Protein AF-A0A5C7E2I6-F1 (afdb_monomer_lite)

Foldseek 3Di:
DAADAAPDGDQDPLCPPPDQLLSLQLVLLLQQLVDDPLQRQDNVCSVVDPHRVVSLVVVLVVLVVVDDDQPDPLLVQQVVCVVVVHDRDDDPDQRPHSNSNSSVCCSNVDDDDDQQVSQLSSVVVLVCVLCVPWDWDQDPQWTQTNQAETEHEGADDPPVVVVVVQLVVVVVGLHQEYEYEYAAGPVRPAKDWDDDPSCVVSNHTYIYYHDYRHPDNPRPD

Secondary structure (DSSP, 8-state):
-EEEETTEEE--GGGTTS-HHHHHHHHHHHHHHHS-TTTPPPGGGTTT-SSHHHHHHHHHHHHHHH------HHHHHHHHHHHHTPPP---SS--SSHHHHHHHHHHTSEEEE-HHHHHHHHHHHHHHHH-TTS-EEEETTEEEETTTEEEEE-SS--HHHHHHHHHHHHHHS--SEEEEEEE-BTTB-S-EEE--HHHHHTT-EEEEEEE---S------

Structure (mmCIF, N/CA/C/O backbone):
data_AF-A0A5C7E2I6-F1
#
_entry.id   AF-A0A5C7E2I6-F1
#
loop_
_atom_site.group_PDB
_atom_site.id
_atom_site.type_symbol
_atom_site.label_atom_id
_atom_site.label_alt_id
_atom_site.label_comp_id
_atom_site.label_asym_id
_atom_site.label_entity_id
_atom_site.label_seq_id
_atom_site.pdbx_PDB_ins_code
_atom_site.Cartn_x
_atom_site.Cartn_y
_atom_site.Cartn_z
_atom_site.occupancy
_atom_site.B_iso_or_equiv
_atom_site.auth_seq_id
_atom_site.auth_comp_id
_atom_site.auth_asym_id
_atom_site.auth_atom_id
_atom_site.pdbx_PDB_model_num
ATOM 1 N N . MET A 1 1 ? 10.674 4.269 4.893 1.00 94.50 1 MET A N 1
ATOM 2 C CA . MET A 1 1 ? 10.448 4.098 3.440 1.00 94.50 1 MET A CA 1
ATOM 3 C C . MET A 1 1 ? 10.267 2.621 3.138 1.00 94.50 1 MET A C 1
ATOM 5 O O . MET A 1 1 ? 10.777 1.813 3.904 1.00 94.50 1 MET A O 1
ATOM 9 N N . PHE A 1 2 ? 9.557 2.279 2.064 1.00 97.44 2 PHE A N 1
ATOM 10 C CA . PHE A 1 2 ? 9.473 0.917 1.534 1.00 97.44 2 PHE A CA 1
ATOM 11 C C . PHE A 1 2 ? 9.721 0.937 0.026 1.00 97.44 2 PHE A C 1
ATOM 13 O O . PHE A 1 2 ? 9.046 1.682 -0.682 1.00 97.44 2 PHE A O 1
ATOM 20 N N . GLY A 1 3 ? 10.690 0.170 -0.467 1.00 97.44 3 GLY A N 1
ATOM 21 C CA . GLY A 1 3 ? 11.025 0.148 -1.888 1.00 97.44 3 GLY A CA 1
ATOM 22 C C . GLY A 1 3 ? 12.502 -0.111 -2.142 1.00 97.44 3 GLY A C 1
ATOM 23 O O . GLY A 1 3 ? 13.149 -0.805 -1.361 1.00 97.44 3 GLY A O 1
ATOM 24 N N . PHE A 1 4 ? 13.045 0.448 -3.216 1.00 96.62 4 PHE A N 1
ATOM 25 C CA . PHE A 1 4 ? 14.451 0.293 -3.580 1.00 96.62 4 PHE A CA 1
ATOM 26 C C . PHE A 1 4 ? 15.059 1.604 -4.075 1.00 96.62 4 PHE A C 1
ATOM 28 O O . PHE A 1 4 ? 14.359 2.492 -4.556 1.00 96.62 4 PHE A O 1
ATOM 35 N N . SER A 1 5 ? 16.379 1.705 -3.963 1.00 95.81 5 SER A N 1
ATOM 36 C CA . SER A 1 5 ? 17.183 2.742 -4.600 1.00 95.81 5 SER A CA 1
ATOM 37 C C . SER A 1 5 ? 18.533 2.149 -4.976 1.00 95.81 5 SER A C 1
ATOM 39 O O . SER A 1 5 ? 19.228 1.587 -4.127 1.00 95.81 5 SER A O 1
ATOM 41 N N . GLN A 1 6 ? 18.912 2.286 -6.240 1.00 89.75 6 GLN A N 1
ATOM 42 C CA . GLN A 1 6 ? 20.058 1.627 -6.846 1.00 89.75 6 GLN A CA 1
ATOM 43 C C . GLN A 1 6 ? 19.988 0.108 -6.625 1.00 89.75 6 GLN A C 1
ATOM 45 O O . GLN A 1 6 ? 19.025 -0.552 -7.015 1.00 89.75 6 GLN A O 1
ATOM 50 N N . ASN A 1 7 ? 20.982 -0.439 -5.926 1.00 84.75 7 ASN A N 1
ATOM 51 C CA . ASN A 1 7 ? 21.066 -1.856 -5.581 1.00 84.75 7 ASN A CA 1
ATOM 52 C C . ASN A 1 7 ? 20.604 -2.155 -4.143 1.00 84.75 7 ASN A C 1
ATOM 54 O O . ASN A 1 7 ? 20.796 -3.268 -3.660 1.00 84.75 7 ASN A O 1
ATOM 58 N N . HIS A 1 8 ? 20.007 -1.182 -3.446 1.00 93.31 8 HIS A N 1
ATOM 59 C CA . HIS A 1 8 ? 19.575 -1.322 -2.055 1.00 93.31 8 HIS A CA 1
ATOM 60 C C . HIS A 1 8 ? 18.054 -1.413 -1.942 1.00 93.31 8 HIS A C 1
ATOM 62 O O . HIS A 1 8 ? 17.324 -0.672 -2.603 1.00 93.31 8 HIS A O 1
ATOM 68 N N . GLN A 1 9 ? 17.579 -2.292 -1.057 1.00 95.50 9 GLN A N 1
ATOM 69 C CA . GLN A 1 9 ? 16.169 -2.408 -0.691 1.00 95.50 9 GLN A CA 1
ATOM 70 C C . GLN A 1 9 ? 15.937 -1.805 0.693 1.00 95.50 9 GLN A C 1
ATOM 72 O O . GLN A 1 9 ? 16.722 -2.007 1.616 1.00 95.50 9 GLN A O 1
ATOM 77 N N . PHE A 1 10 ? 14.830 -1.093 0.838 1.00 97.12 10 PHE A N 1
ATOM 78 C CA . PHE A 1 10 ? 14.377 -0.495 2.083 1.00 97.12 10 PHE A CA 1
ATOM 79 C C . PHE A 1 10 ? 13.135 -1.254 2.515 1.00 97.12 10 PHE A C 1
ATOM 81 O O . PHE A 1 10 ? 12.069 -1.033 1.949 1.00 97.12 10 PHE A O 1
ATOM 88 N N . ILE A 1 11 ? 13.271 -2.163 3.476 1.00 96.88 11 ILE A N 1
ATOM 89 C CA . ILE A 1 11 ? 12.159 -2.958 4.003 1.00 96.88 11 ILE A CA 1
ATOM 90 C C . ILE A 1 11 ? 11.796 -2.410 5.386 1.00 96.88 11 ILE A C 1
ATOM 92 O O . ILE A 1 11 ? 12.681 -2.310 6.233 1.00 96.88 11 ILE A O 1
ATOM 96 N N . PRO A 1 12 ? 10.532 -2.028 5.641 1.00 95.75 12 PRO A N 1
ATOM 97 C CA . PRO A 1 12 ? 10.115 -1.600 6.969 1.00 95.75 12 PRO A CA 1
ATOM 98 C C . PRO A 1 12 ? 10.330 -2.679 8.036 1.00 95.75 12 PRO A C 1
ATOM 100 O O . PRO A 1 12 ? 10.039 -3.850 7.794 1.00 95.75 12 PRO A O 1
ATOM 103 N N . ASP A 1 13 ? 10.733 -2.275 9.245 1.00 93.38 13 ASP A N 1
ATOM 104 C CA . ASP A 1 13 ? 11.054 -3.194 10.351 1.00 93.38 13 ASP A CA 1
ATOM 105 C C . ASP A 1 13 ? 9.917 -4.158 10.704 1.00 93.38 13 ASP A C 1
ATOM 107 O O . ASP A 1 13 ? 10.155 -5.299 11.096 1.00 93.38 13 ASP A O 1
ATOM 111 N N . VAL A 1 14 ? 8.667 -3.722 10.528 1.00 92.88 14 VAL A N 1
ATOM 112 C CA . VAL A 1 14 ? 7.469 -4.542 10.763 1.00 92.88 14 VAL A CA 1
ATOM 113 C C . VAL A 1 14 ? 7.409 -5.789 9.863 1.00 92.88 14 VAL A C 1
ATOM 115 O O . VAL A 1 14 ? 6.758 -6.770 10.224 1.00 92.88 14 VAL A O 1
ATOM 118 N N . PHE A 1 15 ? 8.128 -5.780 8.735 1.00 93.44 15 PHE A N 1
ATOM 119 C CA . PHE A 1 15 ? 8.227 -6.882 7.775 1.00 93.44 15 PHE A CA 1
ATOM 120 C C . PHE A 1 15 ? 9.623 -7.517 7.728 1.00 93.44 15 PHE A C 1
ATOM 122 O O . PHE A 1 15 ? 9.886 -8.335 6.854 1.00 93.44 15 PHE A O 1
ATOM 129 N N . LYS A 1 16 ? 10.537 -7.178 8.648 1.00 91.00 16 LYS A N 1
ATOM 130 C CA . LYS A 1 16 ? 11.940 -7.635 8.589 1.00 91.00 16 LYS A CA 1
ATOM 131 C C . LYS A 1 16 ? 12.114 -9.162 8.595 1.00 91.00 16 LYS A C 1
ATOM 133 O O . LYS A 1 16 ? 13.083 -9.665 8.044 1.00 91.00 16 LYS A O 1
ATOM 138 N N . ASN A 1 17 ? 11.174 -9.875 9.220 1.00 92.19 17 ASN A N 1
ATOM 139 C CA . ASN A 1 17 ? 11.186 -11.335 9.359 1.00 92.19 17 ASN A CA 1
ATOM 140 C C . ASN A 1 17 ? 10.322 -12.041 8.298 1.00 92.19 17 ASN A C 1
ATOM 142 O O . ASN A 1 17 ? 10.147 -13.254 8.359 1.00 92.19 17 ASN A O 1
ATOM 146 N N . TYR A 1 18 ? 9.739 -11.295 7.358 1.00 94.12 18 TYR A N 1
ATOM 147 C CA . TYR A 1 18 ? 8.887 -11.861 6.316 1.00 94.12 18 TYR A CA 1
ATOM 148 C C . TYR A 1 18 ? 9.754 -12.497 5.227 1.00 94.12 18 TYR A C 1
ATOM 150 O O . TYR A 1 18 ? 10.864 -12.041 4.946 1.00 94.12 18 TYR A O 1
ATOM 158 N N . SER A 1 19 ? 9.236 -13.537 4.576 1.00 95.81 19 SER A N 1
ATOM 159 C CA . SER A 1 19 ? 9.887 -14.105 3.397 1.00 95.81 19 SER A CA 1
ATOM 160 C C . SER A 1 19 ? 9.916 -13.093 2.247 1.00 95.81 19 SER A C 1
ATOM 162 O O . SER A 1 19 ? 9.080 -12.191 2.157 1.00 95.81 19 SER A O 1
ATOM 164 N N . LEU A 1 20 ? 10.848 -13.272 1.308 1.00 96.81 20 LEU A N 1
ATOM 165 C CA . LEU A 1 20 ? 10.951 -12.413 0.125 1.00 96.81 20 LEU A CA 1
ATOM 166 C C . LEU A 1 20 ? 9.642 -12.361 -0.679 1.00 96.81 20 LEU A C 1
ATOM 168 O O . LEU A 1 20 ? 9.238 -11.292 -1.131 1.00 96.81 20 LEU A O 1
ATOM 172 N N . TYR A 1 21 ? 8.956 -13.500 -0.814 1.00 96.88 21 TYR A N 1
ATOM 173 C CA . TYR A 1 21 ? 7.646 -13.564 -1.461 1.00 96.88 21 TYR A CA 1
ATOM 174 C C . TYR A 1 21 ? 6.632 -12.648 -0.768 1.00 96.88 21 TYR A C 1
ATOM 176 O O . TYR A 1 21 ? 5.963 -11.857 -1.432 1.00 96.88 21 TYR A O 1
ATOM 184 N N . GLU A 1 22 ? 6.527 -12.726 0.560 1.00 96.25 22 GLU A N 1
ATOM 185 C CA . GLU A 1 22 ? 5.583 -11.903 1.316 1.00 96.25 22 GLU A CA 1
ATOM 186 C C . GLU A 1 22 ? 5.955 -10.418 1.241 1.00 96.25 22 GLU A C 1
ATOM 188 O O . GLU A 1 22 ? 5.074 -9.583 1.051 1.00 96.25 22 GLU A O 1
ATOM 193 N N . ILE A 1 23 ? 7.247 -10.083 1.307 1.00 97.38 23 ILE A N 1
ATOM 194 C CA . ILE A 1 23 ? 7.743 -8.713 1.122 1.00 97.38 23 ILE A CA 1
ATOM 195 C C . ILE A 1 23 ? 7.334 -8.174 -0.252 1.00 97.38 23 ILE A C 1
ATOM 197 O O . ILE A 1 23 ? 6.727 -7.104 -0.333 1.00 97.38 23 ILE A O 1
ATOM 201 N N . ASN A 1 24 ? 7.605 -8.923 -1.325 1.00 97.94 24 ASN A N 1
ATOM 202 C CA . ASN A 1 24 ? 7.206 -8.554 -2.681 1.00 97.94 24 ASN A CA 1
ATOM 203 C C . ASN A 1 24 ? 5.687 -8.370 -2.769 1.00 97.94 24 ASN A C 1
ATOM 205 O O . ASN A 1 24 ? 5.202 -7.393 -3.335 1.00 97.94 24 ASN A O 1
ATOM 209 N N . TYR A 1 25 ? 4.920 -9.286 -2.180 1.00 97.50 25 TYR A N 1
ATOM 210 C CA . TYR A 1 25 ? 3.464 -9.245 -2.208 1.00 97.50 25 TYR A CA 1
ATOM 211 C C . TYR A 1 25 ? 2.899 -8.016 -1.487 1.00 97.50 25 TYR A C 1
ATOM 213 O O . TYR A 1 25 ? 2.010 -7.339 -2.006 1.00 97.50 25 TYR A O 1
ATOM 221 N N . ILE A 1 26 ? 3.416 -7.693 -0.301 1.00 97.31 26 ILE A N 1
ATOM 222 C CA . ILE A 1 26 ? 3.015 -6.506 0.466 1.00 97.31 26 ILE A CA 1
ATOM 223 C C . ILE A 1 26 ? 3.404 -5.237 -0.293 1.00 97.31 26 ILE A C 1
ATOM 225 O O . ILE A 1 26 ? 2.577 -4.332 -0.414 1.00 97.31 26 ILE A O 1
ATOM 229 N N . PHE A 1 27 ? 4.613 -5.186 -0.860 1.00 97.88 27 PHE A N 1
ATOM 230 C CA . PHE A 1 27 ? 5.040 -4.063 -1.692 1.00 97.88 27 PHE A CA 1
ATOM 231 C C . PHE A 1 27 ? 4.086 -3.849 -2.867 1.00 97.88 27 PHE A C 1
ATOM 233 O O . PHE A 1 27 ? 3.639 -2.727 -3.084 1.00 97.88 27 PHE A O 1
ATOM 240 N N . LEU A 1 28 ? 3.707 -4.917 -3.576 1.00 97.88 28 LEU A N 1
ATOM 241 C CA . LEU A 1 28 ? 2.743 -4.839 -4.673 1.00 97.88 28 LEU A CA 1
ATOM 242 C C . LEU A 1 28 ? 1.370 -4.351 -4.215 1.00 97.88 28 LEU A C 1
ATOM 244 O O . LEU A 1 28 ? 0.740 -3.591 -4.939 1.00 97.88 28 LEU A O 1
ATOM 248 N N . ASN A 1 29 ? 0.895 -4.740 -3.028 1.00 96.94 29 ASN A N 1
ATOM 249 C CA . ASN A 1 29 ? -0.359 -4.200 -2.494 1.00 96.94 29 ASN A CA 1
ATOM 250 C C . ASN A 1 29 ? -0.271 -2.685 -2.302 1.00 96.94 29 ASN A C 1
ATOM 252 O O . ASN A 1 29 ? -1.148 -1.965 -2.763 1.00 96.94 29 ASN A O 1
ATOM 256 N N . PHE A 1 30 ? 0.804 -2.197 -1.688 1.00 97.19 30 PHE A N 1
ATOM 257 C CA . PHE A 1 30 ? 1.006 -0.763 -1.486 1.00 97.19 30 PHE A CA 1
ATOM 258 C C . PHE A 1 30 ? 1.190 -0.010 -2.801 1.00 97.19 30 PHE A C 1
ATOM 260 O O . PHE A 1 30 ? 0.518 0.990 -3.037 1.00 97.19 30 PHE A O 1
ATOM 267 N N . TYR A 1 31 ? 2.060 -0.506 -3.676 1.00 96.81 31 TYR A N 1
ATOM 268 C CA . TYR A 1 31 ? 2.323 0.101 -4.970 1.00 96.81 31 TYR A CA 1
ATOM 269 C C . TYR A 1 31 ? 1.057 0.144 -5.834 1.00 96.81 31 TYR A C 1
ATOM 271 O O . TYR A 1 31 ? 0.691 1.210 -6.319 1.00 96.81 31 TYR A O 1
ATOM 279 N N . ASN A 1 32 ? 0.333 -0.970 -5.969 1.00 96.06 32 ASN A N 1
ATOM 280 C CA . ASN A 1 32 ? -0.871 -1.027 -6.800 1.00 96.06 32 ASN A CA 1
ATOM 281 C C . ASN A 1 32 ? -2.029 -0.204 -6.230 1.00 96.06 32 ASN A C 1
ATOM 283 O O . ASN A 1 32 ? -2.848 0.278 -7.002 1.00 96.06 32 ASN A O 1
ATOM 287 N N . THR A 1 33 ? -2.131 -0.038 -4.909 1.00 93.62 33 THR A N 1
ATOM 288 C CA . THR A 1 33 ? -3.128 0.866 -4.317 1.00 93.62 33 THR A CA 1
ATOM 289 C C . THR A 1 33 ? -2.856 2.326 -4.675 1.00 93.62 33 THR A C 1
ATOM 291 O O . THR A 1 33 ? -3.798 3.083 -4.877 1.00 93.62 33 THR A O 1
ATOM 294 N N . LEU A 1 34 ? -1.585 2.724 -4.759 1.00 95.06 34 LEU A N 1
ATOM 295 C CA . LEU A 1 34 ? -1.189 4.109 -5.029 1.00 95.06 34 LEU A CA 1
ATOM 296 C C . LEU A 1 34 ? -1.144 4.467 -6.521 1.00 95.06 34 LEU A C 1
ATOM 298 O O . LEU A 1 34 ? -0.925 5.629 -6.852 1.00 95.06 34 LEU A O 1
ATOM 302 N N . ASN A 1 35 ? -1.303 3.491 -7.414 1.00 94.06 35 ASN A N 1
ATOM 303 C CA . ASN A 1 35 ? -1.133 3.678 -8.851 1.00 94.06 35 ASN A CA 1
ATOM 304 C C . ASN A 1 35 ? -2.404 3.332 -9.633 1.00 94.06 35 ASN A C 1
ATOM 306 O O . ASN A 1 35 ? -3.192 2.461 -9.253 1.00 94.06 35 ASN A O 1
ATOM 310 N N . GLU A 1 36 ? -2.570 4.009 -10.767 1.00 92.25 36 GLU A N 1
ATOM 311 C CA . GLU A 1 36 ? -3.627 3.734 -11.740 1.00 92.25 36 GLU A CA 1
ATOM 312 C C . GLU A 1 36 ? -3.456 2.351 -12.386 1.00 92.25 36 GLU A C 1
ATOM 314 O O . GLU A 1 36 ? -2.379 1.752 -12.353 1.00 92.25 36 GLU A O 1
ATOM 319 N N . ASP A 1 37 ? -4.535 1.838 -12.984 1.00 90.56 37 ASP A N 1
ATOM 320 C CA . ASP A 1 37 ? -4.598 0.472 -13.517 1.00 90.56 37 ASP A CA 1
ATOM 321 C C . ASP A 1 37 ? -3.502 0.151 -14.539 1.00 90.56 37 ASP A C 1
ATOM 323 O O . ASP A 1 37 ? -3.013 -0.977 -14.578 1.00 90.56 37 ASP A O 1
ATOM 327 N N . ASP A 1 38 ? -3.073 1.133 -15.331 1.00 90.50 38 ASP A N 1
ATOM 328 C CA . ASP A 1 38 ? -2.042 0.948 -16.351 1.00 90.50 38 ASP A CA 1
ATOM 329 C C . ASP A 1 38 ? -0.621 0.816 -15.778 1.00 90.50 38 ASP A C 1
ATOM 331 O O . ASP A 1 38 ? 0.257 0.238 -16.421 1.00 90.50 38 ASP A O 1
ATOM 335 N N . MET A 1 39 ? -0.408 1.291 -14.552 1.00 94.56 39 MET A N 1
ATOM 336 C CA . MET A 1 39 ? 0.848 1.174 -13.819 1.00 94.56 39 MET A CA 1
ATOM 337 C C . MET A 1 39 ? 0.848 0.007 -12.832 1.00 94.56 39 MET A C 1
ATOM 339 O O . MET A 1 39 ? 1.900 -0.312 -12.288 1.00 94.56 39 MET A O 1
ATOM 343 N N . LYS A 1 40 ? -0.281 -0.675 -12.606 1.00 96.19 40 LYS A N 1
ATOM 344 C CA . LYS A 1 40 ? -0.329 -1.818 -11.685 1.00 96.19 40 LYS A CA 1
ATOM 345 C C . LYS A 1 40 ? 0.556 -2.968 -12.159 1.00 96.19 40 LYS A C 1
ATOM 347 O O . LYS A 1 40 ? 0.603 -3.331 -13.337 1.00 96.19 40 LYS A O 1
ATOM 352 N N . ILE A 1 41 ? 1.226 -3.588 -11.195 1.00 97.38 41 ILE A N 1
ATOM 353 C CA . ILE A 1 41 ? 2.087 -4.745 -11.409 1.00 97.38 41 ILE A CA 1
ATOM 354 C C . ILE A 1 41 ? 1.347 -6.015 -10.952 1.00 97.38 41 ILE A C 1
ATOM 356 O O . ILE A 1 41 ? 0.885 -6.079 -9.806 1.00 97.38 41 ILE A O 1
ATOM 360 N N . PRO A 1 42 ? 1.229 -7.044 -11.812 1.00 96.38 42 PRO A N 1
ATOM 361 C CA . PRO A 1 42 ? 0.609 -8.317 -11.461 1.00 96.38 42 PRO A CA 1
ATOM 362 C C . PRO A 1 42 ? 1.211 -8.981 -10.216 1.00 96.38 42 PRO A C 1
ATOM 364 O O . PRO A 1 42 ? 2.426 -9.128 -10.080 1.00 96.38 42 PRO A O 1
ATOM 367 N N . TYR A 1 43 ? 0.343 -9.495 -9.339 1.00 96.62 43 TYR A N 1
ATOM 368 C CA . TYR A 1 43 ? 0.754 -10.238 -8.138 1.00 96.62 43 TYR A CA 1
ATOM 369 C C . TYR A 1 43 ? 1.528 -11.526 -8.452 1.00 96.62 43 TYR A C 1
ATOM 371 O O . TYR A 1 43 ? 2.317 -11.984 -7.630 1.00 96.62 43 TYR A O 1
ATOM 379 N N . SER A 1 44 ? 1.360 -12.080 -9.656 1.00 96.12 44 SER A N 1
ATOM 380 C CA . SER A 1 44 ? 2.091 -13.251 -10.157 1.00 96.12 44 SER A CA 1
ATOM 381 C C . SER A 1 44 ? 3.594 -13.031 -10.343 1.00 96.12 44 SER A C 1
ATOM 383 O O . SER A 1 44 ? 4.288 -13.952 -10.764 1.00 96.12 44 SER A O 1
ATOM 385 N N . TYR A 1 45 ? 4.110 -11.822 -10.113 1.00 97.75 45 TYR A N 1
ATOM 386 C CA . TYR A 1 45 ? 5.552 -11.583 -10.073 1.00 97.75 45 TYR A CA 1
ATOM 387 C C . TYR A 1 45 ? 6.133 -11.680 -8.665 1.00 97.75 45 TYR A C 1
ATOM 389 O O . TYR A 1 45 ? 7.345 -11.836 -8.541 1.00 97.75 45 TYR A O 1
ATOM 397 N N . ALA A 1 46 ? 5.310 -11.659 -7.610 1.00 97.38 46 ALA A N 1
ATOM 398 C CA . ALA A 1 46 ? 5.802 -11.720 -6.234 1.00 97.38 46 ALA A CA 1
ATOM 399 C C . ALA A 1 46 ? 6.609 -12.997 -5.946 1.00 97.38 46 ALA A C 1
ATOM 401 O O . ALA A 1 46 ? 7.566 -12.956 -5.179 1.00 97.38 46 ALA A O 1
ATOM 402 N N . ASN A 1 47 ? 6.249 -14.114 -6.586 1.00 96.00 47 ASN A N 1
ATOM 403 C CA . ASN A 1 47 ? 6.939 -15.404 -6.485 1.00 96.00 47 ASN A CA 1
ATOM 404 C C . ASN A 1 47 ? 8.083 -15.588 -7.497 1.00 96.00 47 ASN A C 1
ATOM 406 O O . ASN A 1 47 ? 8.797 -16.582 -7.412 1.00 96.00 47 ASN A O 1
ATOM 410 N N . LYS A 1 48 ? 8.235 -14.683 -8.471 1.00 96.81 48 LYS A N 1
ATOM 411 C CA . LYS A 1 48 ? 9.277 -14.757 -9.510 1.00 96.81 48 LYS A CA 1
ATOM 412 C C . LYS A 1 48 ? 10.451 -13.828 -9.205 1.00 96.81 48 LYS A C 1
ATOM 414 O O . LYS A 1 48 ? 11.599 -14.202 -9.425 1.00 96.81 48 LYS A O 1
ATOM 419 N N . ALA A 1 49 ? 10.151 -12.627 -8.716 1.00 97.62 49 ALA A N 1
ATOM 420 C CA . ALA A 1 49 ? 11.133 -11.584 -8.470 1.00 97.62 49 ALA A CA 1
ATOM 421 C C . ALA A 1 49 ? 12.044 -11.914 -7.278 1.00 97.62 49 ALA A C 1
ATOM 423 O O . ALA A 1 49 ? 11.570 -12.262 -6.196 1.00 97.62 49 ALA A O 1
ATOM 424 N N . GLN A 1 50 ? 13.350 -11.729 -7.460 1.00 96.62 50 GLN A N 1
ATOM 425 C CA . GLN A 1 50 ? 14.376 -11.895 -6.428 1.00 96.62 50 GLN A CA 1
ATOM 426 C C . GLN A 1 50 ? 14.574 -10.626 -5.583 1.00 96.62 50 GLN A C 1
ATOM 428 O O . GLN A 1 50 ? 15.281 -10.642 -4.578 1.00 96.62 50 GLN A O 1
ATOM 433 N N . ASN A 1 51 ? 13.975 -9.505 -5.988 1.00 96.06 51 ASN A N 1
ATOM 434 C CA . ASN A 1 51 ? 13.975 -8.236 -5.262 1.00 96.06 51 ASN A CA 1
ATOM 435 C C . ASN A 1 51 ? 12.855 -7.315 -5.780 1.00 96.06 51 ASN A C 1
ATOM 437 O O . ASN A 1 51 ? 12.252 -7.567 -6.824 1.00 96.06 51 ASN A O 1
ATOM 441 N N . LEU A 1 52 ? 12.613 -6.208 -5.075 1.00 97.06 52 LEU A N 1
ATOM 442 C CA . LEU A 1 52 ? 11.564 -5.246 -5.417 1.00 97.06 52 LEU A CA 1
ATOM 443 C C . LEU A 1 52 ? 11.752 -4.596 -6.796 1.00 97.06 52 LEU A C 1
ATOM 445 O O . LEU A 1 52 ? 10.766 -4.370 -7.492 1.00 97.06 52 LEU A O 1
ATOM 449 N N . LYS A 1 53 ? 12.993 -4.323 -7.222 1.00 96.44 53 LYS A N 1
ATOM 450 C CA . LYS A 1 53 ? 13.284 -3.748 -8.550 1.00 96.44 53 LYS A CA 1
ATOM 451 C C . LYS A 1 53 ? 12.912 -4.719 -9.668 1.00 96.44 53 LYS A C 1
ATOM 453 O O . LYS A 1 53 ? 12.380 -4.313 -10.701 1.00 96.44 53 LYS A O 1
ATOM 458 N N . GLU A 1 54 ? 13.138 -6.010 -9.456 1.00 96.69 54 GLU A N 1
ATOM 459 C CA . GLU A 1 54 ? 12.839 -7.045 -10.441 1.00 96.69 54 GLU A CA 1
ATOM 460 C C . GLU A 1 54 ? 11.338 -7.176 -10.741 1.00 96.69 54 GLU A C 1
ATOM 462 O O . GLU A 1 54 ? 10.986 -7.527 -11.865 1.00 96.69 54 GLU A O 1
ATOM 467 N N . LEU A 1 55 ? 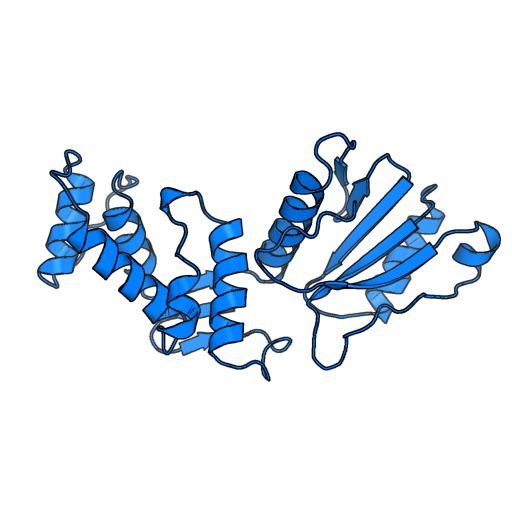10.446 -6.788 -9.821 1.00 97.81 55 LEU A N 1
ATOM 468 C CA . LEU A 1 55 ? 9.001 -6.701 -10.091 1.00 97.81 55 LEU A CA 1
ATOM 469 C C . LEU A 1 55 ? 8.696 -5.800 -11.301 1.00 97.81 55 LEU A C 1
ATOM 471 O O . LEU A 1 55 ? 7.881 -6.150 -12.157 1.00 97.81 55 LEU A O 1
ATOM 475 N N . PHE A 1 56 ? 9.388 -4.664 -11.397 1.00 97.25 56 PHE A N 1
ATOM 476 C CA . PHE A 1 56 ? 9.243 -3.703 -12.490 1.00 97.25 56 PHE A CA 1
ATOM 477 C C . PHE A 1 56 ? 9.884 -4.224 -13.772 1.00 97.25 56 PHE A C 1
ATOM 479 O O . PHE A 1 56 ? 9.301 -4.109 -14.846 1.00 97.25 56 PHE A O 1
ATOM 486 N N . ILE A 1 57 ? 11.063 -4.844 -13.662 1.00 96.00 57 ILE A N 1
ATOM 487 C CA . ILE A 1 57 ? 11.766 -5.434 -14.809 1.00 96.00 57 ILE A CA 1
ATOM 488 C C . ILE A 1 57 ? 10.916 -6.540 -15.446 1.00 96.00 57 ILE A C 1
ATOM 490 O O . ILE A 1 57 ? 10.797 -6.584 -16.669 1.00 96.00 57 ILE A O 1
ATOM 494 N N . LEU A 1 58 ? 10.302 -7.410 -14.640 1.00 97.56 58 LEU A N 1
ATOM 495 C CA . LEU A 1 58 ? 9.384 -8.443 -15.125 1.00 97.56 58 LEU A CA 1
ATOM 496 C C . LEU A 1 58 ? 8.176 -7.821 -15.833 1.00 97.56 58 LEU A C 1
ATOM 498 O O . LEU A 1 58 ? 7.851 -8.238 -16.941 1.00 97.56 58 LEU A O 1
ATOM 502 N N . ARG A 1 59 ? 7.570 -6.769 -15.262 1.00 96.69 59 ARG A N 1
ATOM 503 C CA . ARG A 1 59 ? 6.448 -6.080 -15.917 1.00 96.69 59 ARG A CA 1
ATOM 504 C C . ARG A 1 59 ? 6.845 -5.443 -17.248 1.00 96.69 59 ARG A C 1
ATOM 506 O O . ARG A 1 59 ? 6.089 -5.540 -18.208 1.00 96.69 59 ARG A O 1
ATOM 513 N N . ILE A 1 60 ? 8.013 -4.806 -17.318 1.00 96.12 60 ILE A N 1
ATOM 514 C CA . ILE A 1 60 ? 8.535 -4.200 -18.551 1.00 96.12 60 ILE A CA 1
ATOM 515 C C . ILE A 1 60 ? 8.773 -5.269 -19.621 1.00 96.12 60 ILE A C 1
ATOM 517 O O . ILE A 1 60 ? 8.408 -5.055 -20.774 1.00 96.12 60 ILE A O 1
ATOM 521 N N . LYS A 1 61 ? 9.345 -6.421 -19.247 1.00 95.88 61 LYS A N 1
ATOM 522 C CA . LYS A 1 61 ? 9.564 -7.547 -20.167 1.00 95.88 61 LYS A CA 1
ATOM 523 C C . LYS A 1 61 ? 8.257 -8.062 -20.765 1.00 95.88 61 LYS A C 1
ATOM 525 O O . LYS A 1 61 ? 8.203 -8.249 -21.975 1.00 95.88 61 LYS A O 1
ATOM 530 N N . ASP A 1 62 ? 7.222 -8.242 -19.949 1.00 95.19 62 ASP A N 1
ATOM 531 C CA . ASP A 1 62 ? 5.919 -8.709 -20.437 1.00 95.19 62 ASP A CA 1
ATOM 532 C C . ASP A 1 62 ? 5.256 -7.645 -21.334 1.00 95.19 62 ASP A C 1
ATOM 534 O O . ASP A 1 62 ? 4.818 -7.946 -22.440 1.00 95.19 62 ASP A O 1
ATOM 538 N N . LEU A 1 63 ? 5.297 -6.368 -20.936 1.00 94.44 63 LEU A N 1
ATOM 539 C CA . LEU A 1 63 ? 4.773 -5.257 -21.743 1.00 94.44 63 LEU A CA 1
ATOM 540 C C . LEU A 1 63 ? 5.484 -5.084 -23.097 1.00 94.44 63 LEU A C 1
ATOM 542 O O . LEU A 1 63 ? 4.858 -4.645 -24.058 1.00 94.44 63 LEU A O 1
ATOM 546 N N . LEU A 1 64 ? 6.780 -5.399 -23.184 1.00 93.62 64 LEU A N 1
ATOM 547 C CA . LEU A 1 64 ? 7.531 -5.394 -24.447 1.00 93.62 64 LEU A CA 1
ATOM 548 C C . LEU A 1 64 ? 7.058 -6.486 -25.412 1.00 93.62 64 LEU A C 1
ATOM 550 O O . LEU A 1 64 ? 7.152 -6.302 -26.621 1.00 93.62 64 LEU A O 1
ATOM 554 N N . GLN A 1 65 ? 6.566 -7.614 -24.895 1.00 90.62 65 GLN A N 1
ATOM 555 C CA . GLN A 1 65 ? 6.017 -8.697 -25.717 1.00 90.62 65 GLN A CA 1
ATOM 556 C C . GLN A 1 65 ? 4.588 -8.389 -26.183 1.00 90.62 65 GLN A C 1
ATOM 558 O O . GLN A 1 65 ? 4.187 -8.828 -27.255 1.00 90.62 65 GLN A O 1
ATOM 563 N N . GLU A 1 66 ? 3.840 -7.616 -25.394 1.00 86.50 66 GLU A N 1
ATOM 564 C CA . GLU A 1 66 ? 2.464 -7.189 -25.682 1.00 86.50 66 GLU A CA 1
ATOM 565 C C . GLU A 1 66 ? 2.380 -5.952 -26.602 1.00 86.50 66 GLU A C 1
ATOM 567 O O . GLU A 1 66 ? 1.287 -5.575 -27.025 1.00 86.50 66 GLU A O 1
ATOM 572 N N . SER A 1 67 ? 3.490 -5.252 -26.865 1.00 72.19 67 SER A N 1
ATOM 573 C CA . SER A 1 67 ? 3.426 -3.914 -27.462 1.00 72.19 67 SER A CA 1
ATOM 574 C C . SER A 1 67 ? 3.133 -3.919 -28.969 1.00 72.19 67 SER A C 1
ATOM 576 O O . SER A 1 67 ? 3.992 -4.295 -29.766 1.00 72.19 67 SER A O 1
ATOM 578 N N . ASP A 1 68 ? 1.976 -3.368 -29.342 1.00 68.00 68 ASP A N 1
ATOM 579 C CA . ASP A 1 68 ? 1.614 -2.969 -30.712 1.00 68.00 68 ASP A CA 1
ATOM 580 C C . ASP A 1 68 ? 1.987 -1.500 -31.024 1.00 68.00 68 ASP A C 1
ATOM 582 O O . ASP A 1 68 ? 2.424 -0.751 -30.148 1.00 68.00 68 ASP A O 1
ATOM 586 N N . ASP A 1 69 ? 1.813 -1.066 -32.284 1.00 77.00 69 ASP A N 1
ATOM 587 C CA . ASP A 1 69 ? 2.282 0.222 -32.832 1.00 77.00 69 ASP A CA 1
ATOM 588 C C . ASP A 1 69 ? 1.928 1.457 -31.966 1.00 77.00 69 ASP A C 1
ATOM 590 O O . ASP A 1 69 ? 0.822 2.010 -31.972 1.00 77.00 69 ASP A O 1
ATOM 594 N N . ILE A 1 70 ? 2.923 1.924 -31.207 1.00 83.12 70 ILE A N 1
ATOM 595 C CA . ILE A 1 70 ? 2.782 2.968 -30.186 1.00 83.12 70 ILE A CA 1
ATOM 596 C C . ILE A 1 70 ? 2.681 4.350 -30.834 1.00 83.12 70 ILE A C 1
ATOM 598 O O . ILE A 1 70 ? 3.679 5.031 -30.997 1.00 83.12 70 ILE A O 1
ATOM 602 N N . LYS A 1 71 ? 1.490 4.859 -31.145 1.00 83.94 71 LYS A N 1
ATOM 603 C CA . LYS A 1 71 ? 1.336 6.146 -31.873 1.00 83.94 71 LYS A CA 1
ATOM 604 C C . LYS A 1 71 ? 2.016 7.374 -31.231 1.00 83.94 71 LYS A C 1
ATOM 606 O O . LYS A 1 71 ? 2.295 8.354 -31.917 1.00 83.94 71 LYS A O 1
ATOM 611 N N . CYS A 1 72 ? 2.276 7.364 -29.923 1.00 89.88 72 CYS A N 1
ATOM 612 C CA . CYS A 1 72 ? 2.903 8.489 -29.224 1.00 89.88 72 CYS A CA 1
ATOM 613 C C . CYS A 1 72 ? 4.427 8.523 -29.437 1.00 89.88 72 CYS A C 1
ATOM 615 O O . CYS A 1 72 ? 5.144 7.679 -28.901 1.00 89.88 72 CYS A O 1
ATOM 617 N N . PHE A 1 73 ? 4.924 9.551 -30.136 1.00 90.62 73 PHE A N 1
ATOM 618 C CA . PHE A 1 73 ? 6.356 9.745 -30.409 1.00 90.62 73 PHE A CA 1
ATOM 619 C C . PHE A 1 73 ? 7.221 9.752 -29.141 1.00 90.62 73 PHE A C 1
ATOM 621 O O . PHE A 1 73 ? 8.229 9.056 -29.079 1.00 90.62 73 PHE A O 1
ATOM 628 N N . TYR A 1 74 ? 6.793 10.464 -28.092 1.00 93.31 74 TYR A N 1
ATOM 629 C CA . TYR A 1 74 ? 7.545 10.516 -26.836 1.00 93.31 74 TYR A CA 1
ATOM 630 C C . TYR A 1 74 ? 7.658 9.134 -26.169 1.00 93.31 74 TYR A C 1
ATOM 632 O O . TYR A 1 74 ? 8.737 8.733 -25.740 1.00 93.31 74 TYR A O 1
ATOM 640 N N . SER A 1 75 ? 6.572 8.352 -26.165 1.00 93.62 75 SER A N 1
ATOM 641 C CA . SER A 1 75 ? 6.611 6.965 -25.689 1.00 93.62 75 SER A CA 1
ATOM 642 C C . SER A 1 75 ? 7.519 6.076 -26.543 1.00 93.62 75 SER A C 1
ATOM 644 O O . SER A 1 75 ? 8.279 5.301 -25.967 1.00 93.62 75 SER A O 1
ATOM 646 N N . LYS A 1 76 ? 7.493 6.204 -27.883 1.00 92.62 76 LYS A N 1
ATOM 647 C CA . LYS A 1 76 ? 8.414 5.467 -28.772 1.00 92.62 76 LYS A CA 1
ATOM 648 C C . LYS A 1 76 ? 9.874 5.764 -28.423 1.00 92.62 76 LYS A C 1
ATOM 650 O O . LYS A 1 76 ? 10.653 4.828 -28.285 1.00 92.62 76 LYS A O 1
ATOM 655 N N . ASN A 1 77 ? 10.225 7.035 -28.216 1.00 93.12 77 ASN A N 1
ATOM 656 C CA . ASN A 1 77 ? 11.599 7.439 -27.901 1.00 93.12 77 ASN A CA 1
ATOM 657 C C . ASN A 1 77 ? 12.100 6.838 -26.583 1.00 93.12 77 ASN A C 1
ATOM 659 O O . ASN A 1 77 ? 13.218 6.331 -26.535 1.00 93.12 77 ASN A O 1
ATOM 663 N N . ILE A 1 78 ? 11.276 6.856 -25.528 1.00 94.62 78 ILE A N 1
ATOM 664 C CA . ILE A 1 78 ? 11.622 6.240 -24.2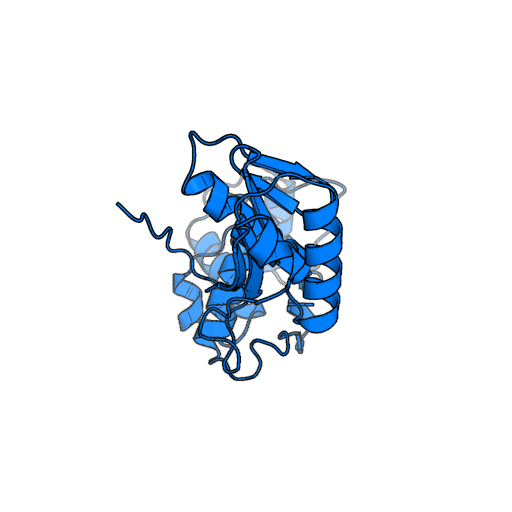34 1.00 94.62 78 ILE A CA 1
ATOM 665 C C . ILE A 1 78 ? 11.895 4.742 -24.406 1.00 94.62 78 ILE A C 1
ATOM 667 O O . ILE A 1 78 ? 12.894 4.228 -23.908 1.00 94.62 78 ILE A O 1
ATOM 671 N N . ILE A 1 79 ? 11.022 4.046 -25.136 1.00 94.25 79 ILE A N 1
ATOM 672 C CA . ILE A 1 79 ? 11.114 2.596 -25.331 1.00 94.25 79 ILE A CA 1
ATOM 673 C C . ILE A 1 79 ? 12.334 2.231 -26.178 1.00 94.25 79 ILE A C 1
ATOM 675 O O . ILE A 1 79 ? 13.083 1.329 -25.815 1.00 94.25 79 ILE A O 1
ATOM 679 N N . GLN A 1 80 ? 12.587 2.959 -27.267 1.00 93.00 80 GLN A N 1
ATOM 680 C CA . GLN A 1 80 ? 13.775 2.756 -28.098 1.00 93.00 80 GLN A CA 1
ATOM 681 C C . GLN A 1 80 ? 15.068 3.016 -27.321 1.00 93.00 80 GLN A C 1
ATOM 683 O O . GLN A 1 80 ? 16.014 2.239 -27.448 1.00 93.00 80 GLN A O 1
ATOM 688 N N . ALA A 1 81 ? 15.111 4.061 -26.488 1.00 93.81 81 ALA A N 1
ATOM 689 C CA . ALA A 1 81 ? 16.271 4.337 -25.645 1.00 93.81 81 ALA A CA 1
ATOM 690 C C . ALA A 1 81 ? 16.520 3.191 -24.654 1.00 93.81 81 ALA A C 1
ATOM 692 O O . ALA A 1 81 ? 17.642 2.705 -24.557 1.00 93.81 81 ALA A O 1
ATOM 693 N N . TYR A 1 82 ? 15.466 2.684 -24.009 1.00 93.81 82 TYR A N 1
ATOM 694 C CA . TYR A 1 82 ? 15.560 1.531 -23.111 1.00 93.81 82 TYR A CA 1
ATOM 695 C C . TYR A 1 82 ? 16.085 0.271 -23.813 1.00 93.81 82 TYR A C 1
ATOM 697 O O . TYR A 1 82 ? 17.008 -0.364 -23.312 1.00 93.81 82 TYR A O 1
ATOM 705 N N . ILE A 1 83 ? 15.545 -0.066 -24.991 1.00 92.69 83 ILE A N 1
ATOM 706 C CA . ILE A 1 83 ? 15.961 -1.251 -25.762 1.00 92.69 83 ILE A CA 1
ATOM 707 C C . ILE A 1 83 ? 17.418 -1.136 -26.228 1.00 92.69 83 ILE A C 1
ATOM 709 O O . ILE A 1 83 ? 18.161 -2.112 -26.183 1.00 92.69 83 ILE A O 1
ATOM 713 N N . SER A 1 84 ? 17.832 0.049 -26.679 1.00 93.00 84 SER A N 1
ATOM 714 C CA . SER A 1 84 ? 19.194 0.292 -27.175 1.00 93.00 84 SER A CA 1
ATOM 715 C C . SER A 1 84 ? 20.225 0.545 -26.070 1.00 93.00 84 SER A C 1
ATOM 717 O O . SER A 1 84 ? 21.407 0.695 -26.372 1.00 93.00 84 SER A O 1
ATOM 719 N N . GLY A 1 85 ? 19.803 0.615 -24.802 1.00 90.12 85 GLY A N 1
ATOM 720 C CA . GLY A 1 85 ? 20.670 0.979 -23.678 1.00 90.12 85 GLY A CA 1
ATOM 721 C C . GLY A 1 85 ? 21.140 2.439 -23.706 1.00 90.12 85 GLY A C 1
ATOM 722 O O . GLY A 1 85 ? 22.109 2.789 -23.034 1.00 90.12 85 GLY A O 1
ATOM 723 N N . ALA A 1 86 ? 20.484 3.291 -24.495 1.00 91.75 86 ALA A N 1
ATOM 724 C CA . ALA A 1 86 ? 20.793 4.709 -24.593 1.00 91.75 86 ALA A CA 1
ATOM 725 C C . ALA A 1 86 ? 20.182 5.505 -23.429 1.00 91.75 86 ALA A C 1
ATOM 727 O O . ALA A 1 86 ? 19.240 5.074 -22.760 1.00 91.75 86 ALA A O 1
ATOM 728 N N . SER A 1 87 ? 20.690 6.719 -23.209 1.00 87.69 87 SER A N 1
ATOM 729 C CA . SER A 1 87 ? 20.114 7.629 -22.222 1.00 87.69 87 SER A CA 1
ATOM 730 C C . SER A 1 87 ? 18.720 8.102 -22.646 1.00 87.69 87 SER A C 1
ATOM 732 O O . SER A 1 87 ? 18.486 8.523 -23.783 1.00 87.69 87 SER A O 1
ATOM 734 N N . ILE A 1 88 ? 17.773 8.050 -21.709 1.00 88.62 88 ILE A N 1
ATOM 735 C CA . ILE A 1 88 ? 16.408 8.527 -21.932 1.00 88.62 88 ILE A CA 1
ATOM 736 C C . ILE A 1 88 ? 16.414 10.056 -21.871 1.00 88.62 88 ILE A C 1
ATOM 738 O O . ILE A 1 88 ? 16.762 10.651 -20.851 1.00 88.62 88 ILE A O 1
ATOM 742 N N . LYS A 1 89 ? 15.998 10.708 -22.960 1.00 83.69 89 LYS A N 1
ATOM 743 C CA . LYS A 1 89 ? 15.788 12.161 -22.982 1.00 83.69 89 LYS A CA 1
ATOM 744 C C . LYS A 1 89 ? 14.471 12.491 -22.284 1.00 83.69 89 LYS A C 1
ATOM 746 O O . LYS A 1 89 ? 13.394 12.163 -22.783 1.00 83.69 89 LYS A O 1
ATOM 751 N N . LEU A 1 90 ? 14.563 13.124 -21.119 1.00 85.88 90 LEU A N 1
ATOM 752 C CA . LEU A 1 90 ? 13.399 13.572 -20.362 1.00 85.88 90 LEU A CA 1
ATOM 753 C C . LEU A 1 90 ? 12.792 14.817 -21.020 1.00 85.88 90 LEU A C 1
ATOM 755 O O . LEU A 1 90 ? 13.500 15.771 -21.335 1.00 85.88 90 LEU A O 1
ATOM 759 N N . GLU A 1 91 ? 11.478 14.800 -21.226 1.00 85.69 91 GLU A N 1
ATOM 760 C CA . GLU A 1 91 ? 10.697 15.957 -21.660 1.00 85.69 91 GLU A CA 1
ATOM 761 C C . GLU A 1 91 ? 9.703 16.311 -20.549 1.00 85.69 91 GLU A C 1
ATOM 763 O O . GLU A 1 91 ? 9.313 15.451 -19.762 1.00 85.69 91 GLU A O 1
ATOM 768 N N . ASN A 1 92 ? 9.221 17.556 -20.520 1.00 85.50 92 ASN A N 1
ATOM 769 C CA . ASN A 1 92 ? 8.141 17.982 -19.620 1.00 85.50 92 ASN A CA 1
ATOM 770 C C . ASN A 1 92 ? 6.773 17.455 -20.102 1.00 85.50 92 ASN A C 1
ATOM 772 O O . ASN A 1 92 ? 5.849 18.225 -20.362 1.00 85.50 92 ASN A O 1
ATOM 776 N N . LYS A 1 93 ? 6.664 16.138 -20.311 1.00 88.56 93 LYS A N 1
ATOM 777 C CA . LYS A 1 93 ? 5.477 15.436 -20.813 1.00 88.56 93 LYS A CA 1
ATOM 778 C C . LYS A 1 93 ? 5.348 14.080 -20.126 1.00 88.56 93 LYS A C 1
ATOM 780 O O . LYS A 1 93 ? 6.342 13.446 -19.795 1.00 88.56 93 LYS A O 1
ATOM 785 N N . ILE A 1 94 ? 4.116 13.602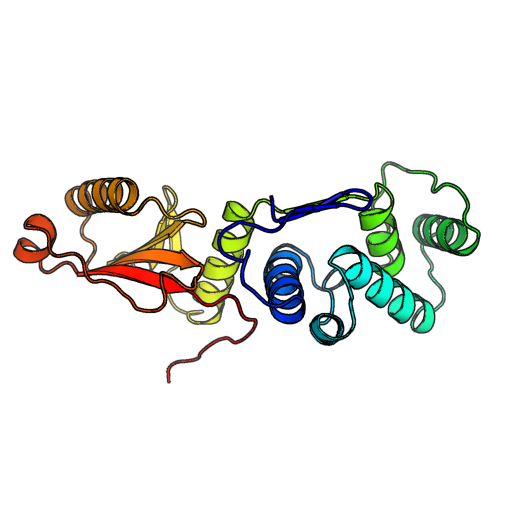 -19.977 1.00 87.12 94 ILE A N 1
ATOM 786 C CA . ILE A 1 94 ? 3.836 12.256 -19.465 1.00 87.12 94 ILE A CA 1
ATOM 787 C C . ILE A 1 94 ? 3.696 11.303 -20.664 1.00 87.12 94 ILE A C 1
ATOM 789 O O . ILE A 1 94 ? 2.921 11.599 -21.583 1.00 87.12 94 ILE A O 1
ATOM 793 N N . PRO A 1 95 ? 4.428 10.172 -20.709 1.00 91.44 95 PRO A N 1
ATOM 794 C CA . PRO A 1 95 ? 4.247 9.194 -21.772 1.00 91.44 95 PRO A CA 1
ATOM 795 C C . PRO A 1 95 ? 2.853 8.558 -21.707 1.00 91.44 95 PRO A C 1
ATOM 797 O O . PRO A 1 95 ? 2.311 8.316 -20.632 1.00 91.44 95 PRO A O 1
ATOM 800 N N . LYS A 1 96 ? 2.273 8.260 -22.875 1.00 90.69 96 LYS A N 1
ATOM 801 C CA . LYS A 1 96 ? 0.936 7.652 -22.973 1.00 90.69 96 LYS A CA 1
ATOM 802 C C . LYS A 1 96 ? 0.955 6.129 -22.855 1.00 90.69 96 LYS A C 1
ATOM 804 O O . LYS A 1 96 ? -0.023 5.554 -22.402 1.00 90.69 96 LYS A O 1
ATOM 809 N N . SER A 1 97 ? 2.036 5.483 -23.295 1.00 92.56 97 SER A N 1
ATOM 810 C CA . SER A 1 97 ? 2.160 4.024 -23.220 1.00 92.56 97 SER A CA 1
ATOM 811 C C . SER A 1 97 ? 2.457 3.569 -21.783 1.00 92.56 97 SER A C 1
ATOM 813 O O . SER A 1 97 ? 3.400 4.107 -21.192 1.00 92.56 97 SER A O 1
ATOM 815 N N . PRO A 1 98 ? 1.749 2.549 -21.259 1.00 93.25 98 PRO A N 1
ATOM 816 C CA . PRO A 1 98 ? 2.057 1.936 -19.965 1.00 93.25 98 PRO A CA 1
ATOM 817 C C . PRO A 1 98 ? 3.513 1.464 -19.873 1.00 93.25 98 PRO A C 1
ATOM 819 O O . PRO A 1 98 ? 4.192 1.705 -18.880 1.00 93.25 98 PRO A O 1
ATOM 822 N N . LEU A 1 99 ? 4.040 0.885 -20.959 1.00 95.06 99 LEU A N 1
ATOM 823 C CA . LEU A 1 99 ? 5.434 0.450 -21.052 1.00 95.06 99 LEU A CA 1
ATOM 824 C C . LEU A 1 99 ? 6.411 1.617 -20.871 1.00 95.06 99 LEU A C 1
ATOM 826 O O . LEU A 1 99 ? 7.347 1.533 -20.080 1.00 95.06 99 LEU A O 1
ATOM 830 N N . ALA A 1 100 ? 6.174 2.729 -21.570 1.00 94.69 100 ALA A N 1
ATOM 831 C CA . ALA A 1 100 ? 7.024 3.909 -21.457 1.00 94.69 100 ALA A CA 1
ATOM 832 C C . ALA A 1 100 ? 6.939 4.549 -20.060 1.00 94.69 100 ALA A C 1
ATOM 834 O O . ALA A 1 100 ? 7.965 4.974 -19.533 1.00 94.69 100 ALA A O 1
ATOM 835 N N . LYS A 1 101 ? 5.747 4.588 -19.442 1.00 93.69 101 LYS A N 1
ATOM 836 C CA . LYS A 1 101 ? 5.583 5.046 -18.051 1.00 93.69 101 LYS A CA 1
ATOM 837 C C . LYS A 1 101 ? 6.364 4.155 -17.076 1.00 93.69 101 LYS A C 1
ATOM 839 O O . LYS A 1 101 ? 7.084 4.674 -16.227 1.00 93.69 101 LYS A O 1
ATOM 844 N N . MET A 1 102 ? 6.283 2.833 -17.237 1.00 94.62 102 MET A N 1
ATOM 845 C CA . MET A 1 102 ? 6.975 1.867 -16.380 1.00 94.62 102 MET A CA 1
ATOM 846 C C . MET A 1 102 ? 8.500 1.977 -16.501 1.00 94.62 102 MET A C 1
ATOM 848 O O . MET A 1 102 ? 9.187 2.073 -15.487 1.00 94.62 102 MET A O 1
ATOM 852 N N . ILE A 1 103 ? 9.029 2.048 -17.727 1.00 94.94 103 ILE A N 1
ATOM 853 C CA . ILE A 1 103 ? 10.461 2.275 -17.987 1.00 94.94 103 ILE A CA 1
ATOM 854 C C . ILE A 1 103 ? 10.935 3.561 -17.308 1.00 94.94 103 ILE A C 1
ATOM 856 O O . ILE A 1 103 ? 11.953 3.564 -16.618 1.00 94.94 103 ILE A O 1
ATOM 860 N N . LEU A 1 104 ? 10.183 4.649 -17.488 1.00 92.75 104 LEU A N 1
ATOM 861 C CA . LEU A 1 104 ? 10.524 5.941 -16.909 1.00 92.75 104 LEU A CA 1
ATOM 862 C C . LEU A 1 104 ? 10.493 5.902 -15.373 1.00 92.75 104 LEU A C 1
ATOM 864 O O . LEU A 1 104 ? 11.348 6.501 -14.731 1.00 92.75 104 LEU A O 1
ATOM 868 N N . SER A 1 105 ? 9.560 5.156 -14.772 1.00 90.25 105 SER A N 1
ATOM 869 C CA . SER A 1 105 ? 9.460 5.043 -13.309 1.00 90.25 105 SER A CA 1
ATOM 870 C C . SER A 1 105 ? 10.711 4.449 -12.656 1.00 90.25 105 SER A C 1
ATOM 872 O O . SER A 1 105 ? 11.034 4.803 -11.525 1.00 90.25 105 SER A O 1
ATOM 874 N N . ILE A 1 106 ? 11.450 3.600 -13.377 1.00 91.44 106 ILE A N 1
ATOM 875 C CA . ILE A 1 106 ? 12.682 2.977 -12.881 1.00 91.44 106 ILE A CA 1
ATOM 876 C C . ILE A 1 106 ? 13.959 3.586 -13.467 1.00 91.44 106 ILE A C 1
ATOM 878 O O . ILE A 1 106 ? 15.049 3.135 -13.122 1.00 91.44 106 ILE A O 1
ATOM 882 N N . SER A 1 107 ? 13.873 4.604 -14.331 1.00 87.94 107 SER A N 1
ATOM 883 C CA . SER A 1 107 ? 15.061 5.181 -14.980 1.00 87.94 107 SER A CA 1
ATOM 884 C C . SER A 1 107 ? 15.971 5.929 -14.007 1.00 87.94 107 SER A C 1
ATOM 886 O O . SER A 1 107 ? 17.177 5.993 -14.218 1.00 87.94 107 SER A O 1
ATOM 888 N N . ASN A 1 108 ? 15.399 6.465 -12.927 1.00 83.75 108 ASN A N 1
ATOM 889 C CA . ASN A 1 108 ? 16.148 7.087 -11.829 1.00 83.75 108 ASN A CA 1
ATOM 890 C C . ASN A 1 108 ? 16.665 6.057 -10.813 1.00 83.75 108 ASN A C 1
ATOM 892 O O . ASN A 1 108 ? 17.194 6.427 -9.767 1.00 83.75 108 ASN A O 1
ATOM 896 N N . ASP A 1 109 ? 16.470 4.771 -11.108 1.00 85.44 109 ASP A N 1
ATOM 897 C CA . ASP A 1 109 ? 16.852 3.635 -10.284 1.00 85.44 109 ASP A CA 1
ATOM 898 C C . ASP A 1 109 ? 16.352 3.725 -8.836 1.00 85.44 109 ASP A C 1
ATOM 900 O O . ASP A 1 109 ? 17.041 3.336 -7.900 1.00 85.44 109 ASP A O 1
ATOM 904 N N . SER A 1 110 ? 15.173 4.303 -8.612 1.00 93.19 110 SER A N 1
ATOM 905 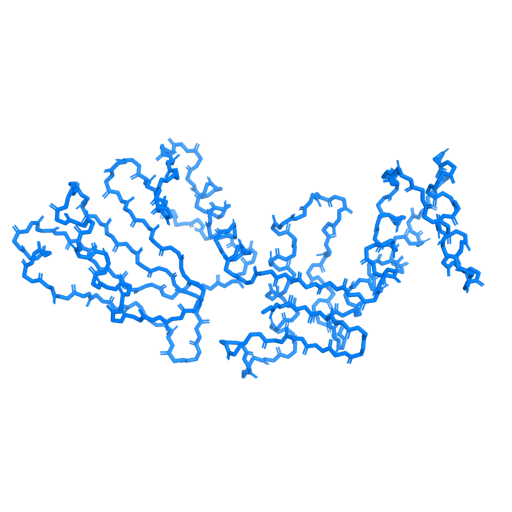C CA . SER A 1 110 ? 14.656 4.506 -7.262 1.00 93.19 110 SER A CA 1
ATOM 906 C C . SER A 1 110 ? 13.139 4.569 -7.254 1.00 93.19 110 SER A C 1
ATOM 908 O O . SER A 1 110 ? 12.541 5.375 -7.963 1.00 93.19 110 SER A O 1
ATOM 910 N N . ILE A 1 111 ? 12.524 3.727 -6.426 1.00 95.50 111 ILE A N 1
ATOM 911 C CA . ILE A 1 111 ? 11.098 3.760 -6.107 1.00 95.50 111 ILE A CA 1
ATOM 912 C C . ILE A 1 111 ? 10.981 3.583 -4.604 1.00 95.50 111 ILE A C 1
ATOM 914 O O . ILE A 1 111 ? 11.217 2.498 -4.077 1.00 95.50 111 ILE A O 1
ATOM 918 N N . LEU A 1 112 ? 10.609 4.659 -3.915 1.00 96.19 112 LEU A N 1
ATOM 919 C CA . LEU A 1 112 ? 10.448 4.693 -2.467 1.00 96.19 112 LEU A CA 1
ATOM 920 C C . LEU A 1 112 ? 9.039 5.164 -2.124 1.00 96.19 112 LEU A C 1
ATOM 922 O O . LEU A 1 112 ? 8.630 6.267 -2.475 1.00 96.19 112 LEU A O 1
ATOM 926 N N . ILE A 1 113 ? 8.309 4.322 -1.404 1.00 96.06 113 ILE A N 1
ATOM 927 C CA . ILE A 1 113 ? 6.955 4.597 -0.937 1.00 96.06 113 ILE A CA 1
ATOM 928 C C . ILE A 1 113 ? 7.015 4.995 0.541 1.00 96.06 113 ILE A C 1
ATOM 930 O O . ILE A 1 113 ? 7.749 4.393 1.336 1.00 96.06 113 ILE A O 1
ATOM 934 N N . ASN A 1 114 ? 6.217 5.994 0.929 1.00 96.75 114 ASN A N 1
ATOM 935 C CA . ASN A 1 114 ? 5.960 6.288 2.336 1.00 96.75 114 ASN A CA 1
ATOM 936 C C . ASN A 1 114 ? 5.006 5.218 2.912 1.00 96.75 114 ASN A C 1
ATOM 938 O O . ASN A 1 114 ? 3.844 5.177 2.501 1.00 96.75 114 ASN A O 1
ATOM 942 N N . PRO A 1 115 ? 5.451 4.370 3.861 1.00 95.75 115 PRO A N 1
ATOM 943 C CA . PRO A 1 115 ? 4.631 3.267 4.357 1.00 95.75 115 PRO A CA 1
ATOM 944 C C . PRO A 1 115 ? 3.361 3.718 5.082 1.00 95.75 115 PRO A C 1
ATOM 946 O O . PRO A 1 115 ? 2.353 3.027 4.993 1.00 95.75 115 PRO A O 1
ATOM 949 N N . GLN A 1 116 ? 3.389 4.874 5.759 1.00 95.50 116 GLN A N 1
ATOM 950 C CA . GLN A 1 116 ? 2.213 5.426 6.437 1.00 95.50 116 GLN A CA 1
ATOM 951 C C . GLN A 1 116 ? 1.123 5.761 5.417 1.00 95.50 116 GLN A C 1
ATOM 953 O O . GLN A 1 116 ? 0.026 5.218 5.497 1.00 95.50 116 GLN A O 1
ATOM 958 N N . ILE A 1 117 ? 1.475 6.557 4.403 1.00 94.69 117 ILE A N 1
ATOM 959 C CA . ILE A 1 117 ? 0.552 6.973 3.338 1.00 94.69 117 ILE A CA 1
ATOM 960 C C . ILE A 1 117 ? 0.021 5.750 2.581 1.00 94.69 117 ILE A C 1
ATOM 962 O O . ILE A 1 117 ? -1.173 5.650 2.310 1.00 94.69 117 ILE A O 1
ATOM 966 N N . ALA A 1 118 ? 0.891 4.796 2.244 1.00 95.88 118 ALA A N 1
ATOM 967 C CA . ALA A 1 118 ? 0.479 3.597 1.521 1.00 95.88 118 ALA A CA 1
ATOM 968 C C . ALA A 1 118 ? -0.488 2.727 2.328 1.00 95.88 118 ALA A C 1
ATOM 970 O O . ALA A 1 118 ? -1.473 2.231 1.786 1.00 95.88 118 ALA A O 1
ATOM 971 N N . PHE A 1 119 ? -0.216 2.556 3.621 1.00 96.06 119 PHE A N 1
ATOM 972 C CA . PHE A 1 119 ? -1.045 1.747 4.499 1.00 96.06 119 PHE A CA 1
ATOM 973 C C . PHE A 1 119 ? -2.405 2.389 4.765 1.00 96.06 119 PHE A C 1
ATOM 975 O O . PHE A 1 119 ? -3.416 1.696 4.691 1.00 96.06 119 PHE A O 1
ATOM 982 N N . GLU A 1 120 ? -2.440 3.702 4.992 1.00 94.12 120 GLU A N 1
ATOM 983 C CA . GLU A 1 120 ? -3.674 4.488 5.057 1.00 94.12 120 GLU A CA 1
ATOM 984 C C . GLU A 1 120 ? -4.522 4.272 3.805 1.00 94.12 120 GLU A C 1
ATOM 986 O O . GLU A 1 120 ? -5.628 3.743 3.905 1.00 94.12 120 GLU A O 1
ATOM 991 N N . ASN A 1 121 ? -3.984 4.589 2.621 1.00 93.44 121 ASN A N 1
ATOM 992 C CA . ASN A 1 121 ? -4.707 4.438 1.356 1.00 93.44 121 ASN A CA 1
ATOM 993 C C . ASN A 1 121 ? -5.190 3.000 1.139 1.00 93.44 121 ASN A C 1
ATOM 995 O O . ASN A 1 121 ? -6.311 2.785 0.687 1.00 93.44 121 ASN A O 1
ATOM 999 N N . PHE A 1 122 ? -4.377 2.009 1.505 1.00 94.31 122 PHE A N 1
ATOM 1000 C CA . PHE A 1 122 ? -4.729 0.598 1.373 1.00 94.31 122 PHE A CA 1
ATOM 1001 C C . PHE A 1 122 ? -5.901 0.197 2.277 1.00 94.31 122 PHE A C 1
ATOM 1003 O O . PHE A 1 122 ? -6.824 -0.490 1.831 1.00 94.31 122 PHE A O 1
ATOM 1010 N N . VAL A 1 123 ? -5.890 0.626 3.540 1.00 93.81 123 VAL A N 1
ATOM 1011 C CA . VAL A 1 123 ? -6.979 0.345 4.482 1.00 93.81 123 VAL A CA 1
ATOM 1012 C C . VAL A 1 123 ? -8.246 1.104 4.078 1.00 93.81 123 VAL A C 1
ATOM 1014 O O . VAL A 1 123 ? -9.318 0.496 4.039 1.00 93.81 123 VAL A O 1
ATOM 1017 N N . PHE A 1 124 ? -8.135 2.385 3.715 1.00 90.12 124 PHE A N 1
ATOM 1018 C CA . PHE A 1 124 ? -9.259 3.202 3.251 1.00 90.12 124 PHE A CA 1
ATOM 1019 C C . PHE A 1 124 ? -9.923 2.610 2.005 1.00 90.12 124 PHE A C 1
ATOM 1021 O O . PHE A 1 124 ? -11.130 2.373 2.012 1.00 90.12 124 PHE A O 1
ATOM 1028 N N . ASP A 1 125 ? -9.144 2.297 0.967 1.00 89.38 125 ASP A N 1
ATOM 1029 C CA . ASP A 1 125 ? -9.646 1.700 -0.274 1.00 89.38 125 ASP A CA 1
ATOM 1030 C C . ASP A 1 125 ? -10.413 0.398 0.003 1.00 89.38 125 ASP A C 1
ATOM 1032 O O . ASP A 1 125 ? -11.519 0.187 -0.506 1.00 89.38 125 ASP A O 1
ATOM 1036 N N . LYS A 1 126 ? -9.894 -0.450 0.899 1.00 90.19 126 LYS A N 1
ATOM 1037 C CA . LYS A 1 126 ? -10.599 -1.664 1.325 1.00 90.19 126 LYS A CA 1
ATOM 1038 C C . LYS A 1 126 ? -11.891 -1.385 2.080 1.00 90.19 126 LYS A C 1
ATOM 1040 O O . LYS A 1 126 ? -12.874 -2.093 1.843 1.00 90.19 126 LYS A O 1
ATOM 1045 N N . ILE A 1 127 ? -11.910 -0.410 2.986 1.00 89.62 127 ILE A N 1
ATOM 1046 C CA . ILE A 1 127 ? -13.122 -0.036 3.725 1.00 89.62 127 ILE A CA 1
ATOM 1047 C C . ILE A 1 127 ? -14.186 0.459 2.744 1.00 89.62 127 ILE A C 1
ATOM 1049 O O . ILE A 1 127 ? -15.301 -0.060 2.774 1.00 89.62 127 ILE A O 1
ATOM 1053 N N . CYS A 1 128 ? -13.833 1.371 1.835 1.00 88.31 128 CYS A N 1
ATOM 1054 C CA . CYS A 1 128 ? -14.739 1.906 0.819 1.00 88.31 128 CYS A CA 1
ATOM 1055 C C . CYS A 1 128 ? -15.300 0.799 -0.082 1.00 88.31 128 CYS A C 1
ATOM 1057 O O . CYS A 1 128 ? -16.512 0.695 -0.265 1.00 88.31 128 CYS A O 1
ATOM 1059 N N . LYS A 1 129 ? -14.440 -0.094 -0.587 1.00 88.38 129 LYS A N 1
ATOM 1060 C CA . LYS A 1 129 ? -14.861 -1.218 -1.442 1.00 88.38 129 LYS A CA 1
ATOM 1061 C C . LYS A 1 129 ? -15.739 -2.237 -0.720 1.00 88.38 129 LYS A C 1
ATOM 1063 O O . LYS A 1 129 ? -16.601 -2.852 -1.346 1.00 88.38 129 LYS A O 1
ATOM 1068 N N . SER A 1 130 ? -15.517 -2.439 0.577 1.00 87.44 130 SER A N 1
ATOM 1069 C CA . SER A 1 130 ? -16.315 -3.368 1.387 1.00 87.44 130 SER A CA 1
ATOM 1070 C C . SER A 1 130 ? -17.657 -2.767 1.806 1.00 87.44 130 SER A C 1
ATOM 1072 O O . SER A 1 130 ? -18.595 -3.514 2.065 1.00 87.44 130 SER A O 1
ATOM 1074 N N . ASN A 1 131 ? -17.762 -1.435 1.848 1.00 86.88 131 ASN A N 1
ATOM 1075 C CA . ASN A 1 131 ? -18.910 -0.712 2.390 1.00 86.88 131 ASN A CA 1
ATOM 1076 C C . ASN A 1 131 ? -19.411 0.392 1.436 1.00 86.88 131 ASN A C 1
ATOM 1078 O O . ASN A 1 131 ? -19.505 1.550 1.838 1.00 86.88 131 ASN A O 1
ATOM 1082 N N . PRO A 1 132 ? -19.785 0.070 0.183 1.00 87.38 132 PRO A N 1
ATOM 1083 C CA . PRO A 1 132 ? -20.086 1.078 -0.842 1.00 87.38 132 PRO A CA 1
ATOM 1084 C C . PRO A 1 132 ? -21.331 1.932 -0.556 1.00 87.38 132 PRO A C 1
ATOM 1086 O O . PRO A 1 132 ? -21.574 2.909 -1.255 1.00 87.38 132 PRO A O 1
ATOM 1089 N N . LYS A 1 133 ? -22.154 1.538 0.424 1.00 91.50 133 LYS A N 1
ATOM 1090 C CA . LYS A 1 133 ? -23.387 2.239 0.809 1.00 91.50 133 LYS A CA 1
ATOM 1091 C C . LYS A 1 133 ? -23.248 3.053 2.093 1.00 91.50 133 LYS A C 1
ATOM 1093 O O . LYS A 1 133 ? -24.179 3.780 2.414 1.00 91.50 133 LYS A O 1
ATOM 1098 N N . LEU A 1 134 ? -22.151 2.879 2.834 1.00 91.31 134 LEU A N 1
ATOM 1099 C CA . LEU A 1 134 ? -21.973 3.570 4.104 1.00 91.31 134 LEU A CA 1
ATOM 1100 C C . LEU A 1 134 ? -21.394 4.963 3.872 1.00 91.31 134 LEU A C 1
ATOM 1102 O O . LEU A 1 134 ? -20.533 5.156 3.011 1.00 91.31 134 LEU A O 1
ATOM 1106 N N . LYS A 1 135 ? -21.829 5.924 4.681 1.00 92.69 135 LYS A N 1
ATOM 1107 C CA . LYS A 1 135 ? -21.213 7.244 4.763 1.00 92.69 135 LYS A CA 1
ATOM 1108 C C . LYS A 1 135 ? -19.823 7.102 5.379 1.00 92.69 135 LYS A C 1
ATOM 1110 O O . LYS A 1 135 ? -19.692 6.731 6.545 1.00 92.69 135 LYS A O 1
ATOM 1115 N N . ILE A 1 136 ? -18.794 7.420 4.598 1.00 92.62 136 ILE A N 1
ATOM 1116 C CA . ILE A 1 136 ? -17.397 7.428 5.038 1.00 92.62 136 ILE A CA 1
ATOM 1117 C C . ILE A 1 136 ? -16.875 8.862 4.958 1.00 92.62 136 ILE A C 1
ATOM 1119 O O . ILE A 1 136 ? -16.893 9.474 3.892 1.00 92.62 136 ILE A O 1
ATOM 1123 N N . THR A 1 137 ? -16.396 9.382 6.085 1.00 92.44 137 THR A N 1
ATOM 1124 C CA . THR A 1 137 ? -15.784 10.710 6.197 1.00 92.44 137 THR A CA 1
ATOM 1125 C C . THR A 1 137 ? -14.336 10.553 6.638 1.00 92.44 137 THR A C 1
ATOM 1127 O O . THR A 1 137 ? -14.056 9.780 7.549 1.00 92.44 137 THR A O 1
ATOM 1130 N N . ILE A 1 138 ? -13.416 11.297 6.023 1.00 90.06 138 ILE A N 1
ATOM 1131 C CA . ILE A 1 138 ? -12.025 11.383 6.480 1.00 90.06 138 ILE A CA 1
ATOM 1132 C C . ILE A 1 138 ? -11.835 12.747 7.139 1.00 90.06 138 ILE A C 1
ATOM 1134 O O . ILE A 1 138 ? -12.045 13.773 6.492 1.00 90.06 138 ILE A O 1
ATOM 1138 N N . LYS A 1 139 ? -11.483 12.762 8.425 1.00 88.44 139 LYS A N 1
ATOM 1139 C CA . LYS A 1 139 ? -11.293 13.991 9.205 1.00 88.44 139 LYS A CA 1
ATOM 1140 C C . LYS A 1 139 ? -10.254 13.755 10.297 1.00 88.44 139 LYS A C 1
ATOM 1142 O O . LYS A 1 139 ? -10.337 12.741 10.974 1.00 88.44 139 LYS A O 1
ATOM 1147 N N . ASP A 1 140 ? -9.317 14.686 10.474 1.00 81.81 140 ASP A N 1
ATOM 1148 C CA . ASP A 1 140 ? -8.320 14.662 11.560 1.00 81.81 140 ASP A CA 1
ATOM 1149 C C . ASP A 1 140 ? -7.602 13.296 11.699 1.00 81.81 140 ASP A C 1
ATOM 1151 O O . ASP A 1 140 ? -7.535 12.719 12.781 1.00 81.81 140 ASP A O 1
ATOM 1155 N N . ASP A 1 141 ? -7.114 12.744 10.580 1.00 84.19 141 ASP A N 1
ATOM 1156 C CA . ASP A 1 141 ? -6.482 11.411 10.462 1.00 84.19 141 ASP A CA 1
ATOM 1157 C C . ASP A 1 141 ? -7.386 10.198 10.788 1.00 84.19 141 ASP A C 1
ATOM 1159 O O . ASP A 1 141 ? -6.911 9.059 10.854 1.00 84.19 141 ASP A O 1
ATOM 1163 N N . LEU A 1 142 ? -8.694 10.408 10.960 1.00 91.88 142 LEU A N 1
ATOM 1164 C CA . LEU A 1 142 ? -9.677 9.354 11.204 1.00 91.88 142 LEU A CA 1
ATOM 1165 C C . LEU A 1 142 ? -10.474 9.005 9.951 1.00 91.88 142 LEU A C 1
ATOM 1167 O O . LEU A 1 142 ? -10.997 9.880 9.261 1.00 91.88 142 LEU A O 1
ATOM 1171 N N . CYS A 1 143 ? -10.665 7.704 9.729 1.00 93.62 143 CYS A N 1
ATOM 1172 C CA . CYS A 1 143 ? -11.806 7.199 8.971 1.00 93.62 143 CYS A CA 1
ATOM 1173 C C . CYS A 1 143 ? -13.017 7.154 9.898 1.00 93.62 143 CYS A C 1
ATOM 1175 O O . CYS A 1 143 ? -13.002 6.409 10.877 1.00 93.62 143 CYS A O 1
ATOM 1177 N N . ILE A 1 144 ? -14.077 7.879 9.579 1.00 94.00 144 ILE A N 1
ATOM 1178 C CA . ILE A 1 144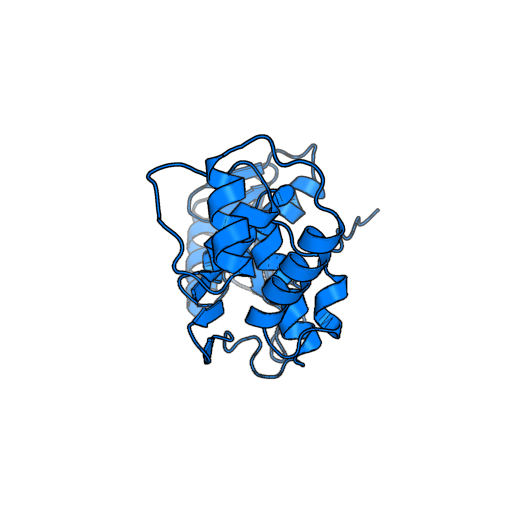 ? -15.332 7.843 10.325 1.00 94.00 144 ILE A CA 1
ATOM 1179 C C . ILE A 1 144 ? -16.398 7.192 9.446 1.00 94.00 144 ILE A C 1
ATOM 1181 O O . ILE A 1 144 ? -16.610 7.622 8.313 1.00 94.00 144 ILE A O 1
ATOM 1185 N N . ILE A 1 145 ? -17.054 6.153 9.957 1.00 93.81 145 ILE A N 1
ATOM 1186 C CA . ILE A 1 145 ? -18.112 5.405 9.268 1.00 93.81 145 ILE A CA 1
ATOM 1187 C C . ILE A 1 145 ? -19.432 5.652 10.000 1.00 93.81 145 ILE A C 1
ATOM 1189 O O . ILE A 1 145 ? -19.508 5.415 11.207 1.00 93.81 145 ILE A O 1
ATOM 1193 N N . GLU A 1 146 ? -20.453 6.118 9.271 1.00 92.81 146 GLU A N 1
ATOM 1194 C CA . GLU A 1 146 ? -21.807 6.402 9.791 1.00 92.81 146 GLU A CA 1
ATOM 1195 C C . GLU A 1 146 ? -21.806 7.256 11.071 1.00 92.81 146 GLU A C 1
ATOM 1197 O O . GLU A 1 146 ? -22.627 7.055 11.958 1.00 92.81 146 GLU A O 1
ATOM 1202 N N . ASP A 1 147 ? -20.821 8.150 11.213 1.00 91.06 147 ASP A N 1
ATOM 1203 C CA . ASP A 1 147 ? -20.610 9.024 12.379 1.00 91.06 147 ASP A CA 1
ATOM 1204 C C . ASP A 1 147 ? -20.479 8.296 13.747 1.00 91.06 147 ASP A C 1
ATOM 1206 O O . ASP A 1 147 ? -20.371 8.939 14.788 1.00 91.06 147 ASP A O 1
ATOM 1210 N N . THR A 1 148 ? -20.420 6.958 13.759 1.00 91.88 148 THR A N 1
ATOM 1211 C CA . THR A 1 148 ? -20.462 6.106 14.967 1.00 91.88 148 THR A CA 1
ATOM 1212 C C . THR A 1 148 ? -19.191 5.284 15.170 1.00 91.88 148 THR A C 1
ATOM 1214 O O . THR A 1 148 ? -18.849 4.944 16.306 1.00 91.88 148 THR A O 1
ATOM 1217 N N . ILE A 1 149 ? -18.471 4.962 14.090 1.00 94.25 149 ILE A N 1
ATOM 1218 C CA . ILE A 1 149 ? -17.232 4.178 14.132 1.00 94.25 149 ILE A CA 1
ATOM 1219 C C . ILE A 1 149 ? -16.071 5.052 13.673 1.00 94.25 149 ILE A C 1
ATOM 1221 O O . ILE A 1 149 ? -16.059 5.495 12.528 1.00 94.25 149 ILE A O 1
ATOM 1225 N N . ALA A 1 150 ? -15.069 5.230 14.528 1.00 95.31 150 ALA A N 1
ATOM 1226 C CA . ALA A 1 150 ? -13.821 5.907 14.194 1.00 95.31 150 ALA A CA 1
ATOM 1227 C C . ALA A 1 150 ? -12.672 4.903 14.028 1.00 95.31 150 ALA A C 1
ATOM 1229 O O . ALA A 1 150 ? -12.547 3.940 14.789 1.00 95.31 150 ALA A O 1
ATOM 1230 N N . ILE A 1 151 ? -11.821 5.125 13.029 1.00 96.38 151 ILE A N 1
ATOM 1231 C CA . ILE A 1 151 ? -10.664 4.283 12.728 1.00 96.38 151 ILE A CA 1
ATOM 1232 C C . ILE A 1 151 ? -9.435 5.171 12.558 1.00 96.38 151 ILE A C 1
ATOM 1234 O O . ILE A 1 151 ? -9.348 5.943 11.607 1.00 96.38 151 ILE A O 1
ATOM 1238 N N . LEU A 1 152 ? -8.475 5.014 13.462 1.00 96.31 152 LEU A N 1
ATOM 1239 C CA . LEU A 1 152 ? -7.148 5.607 13.392 1.00 96.31 152 LEU A CA 1
ATOM 1240 C C . LEU A 1 152 ? -6.193 4.611 12.735 1.00 96.31 152 LEU A C 1
ATOM 1242 O O . LEU A 1 152 ? -6.007 3.507 13.243 1.00 96.31 152 LEU A O 1
ATOM 1246 N N . ILE A 1 153 ? -5.572 4.985 11.619 1.00 95.81 153 ILE A N 1
ATOM 1247 C CA . ILE A 1 153 ? -4.664 4.099 10.880 1.00 95.81 153 ILE A CA 1
ATOM 1248 C C . ILE A 1 153 ? -3.225 4.551 11.119 1.00 95.81 153 ILE A C 1
ATOM 1250 O O . ILE A 1 153 ? -2.857 5.688 10.833 1.00 95.81 153 ILE A O 1
ATOM 1254 N N . LYS A 1 154 ? -2.382 3.663 11.643 1.00 95.56 154 LYS A N 1
ATOM 1255 C CA . LYS A 1 154 ? -0.967 3.941 11.917 1.00 95.56 154 LYS A CA 1
ATOM 1256 C C . LYS A 1 154 ? -0.115 2.794 11.404 1.00 95.56 154 LYS A C 1
ATOM 1258 O O . LYS A 1 154 ? -0.419 1.633 11.634 1.00 95.56 154 LYS A O 1
ATOM 1263 N N . PHE A 1 155 ? 0.963 3.100 10.696 1.00 94.50 155 PHE A N 1
ATOM 1264 C CA . PHE A 1 155 ? 1.894 2.091 10.204 1.00 94.50 155 PHE A CA 1
ATOM 1265 C C . PHE A 1 155 ? 2.906 1.696 11.283 1.00 94.50 155 PHE A C 1
ATOM 1267 O O . PHE A 1 155 ? 3.129 0.512 11.530 1.00 94.50 155 PHE A O 1
ATOM 1274 N N . ASN A 1 156 ? 3.487 2.689 11.957 1.00 90.25 156 ASN A N 1
ATOM 1275 C CA . ASN A 1 156 ? 4.408 2.463 13.067 1.00 90.25 156 ASN A CA 1
ATOM 1276 C C . ASN A 1 156 ? 3.624 2.333 14.372 1.00 90.25 156 ASN A C 1
ATOM 1278 O O . ASN A 1 156 ? 2.807 3.192 14.694 1.00 90.25 156 ASN A O 1
ATOM 1282 N N . GLN A 1 157 ? 3.890 1.269 15.128 1.00 84.88 157 GLN A N 1
ATOM 1283 C CA . GLN A 1 157 ? 3.207 1.022 16.393 1.00 84.88 157 GLN A CA 1
ATOM 1284 C C . GLN A 1 157 ? 3.799 1.899 17.502 1.00 84.88 157 GLN A C 1
ATOM 1286 O O . GLN A 1 157 ? 4.947 1.702 17.893 1.00 84.88 157 GLN A O 1
ATOM 1291 N N . ASN A 1 158 ? 3.004 2.825 18.039 1.00 91.06 158 ASN A N 1
ATOM 1292 C CA . ASN A 1 158 ? 3.270 3.495 19.311 1.00 91.06 158 ASN A CA 1
ATOM 1293 C C . ASN A 1 158 ? 1.999 3.427 20.166 1.00 91.06 158 ASN A C 1
ATOM 1295 O O . ASN A 1 158 ? 1.264 4.403 20.295 1.00 91.06 158 ASN A O 1
ATOM 1299 N N . GLN A 1 159 ? 1.719 2.221 20.674 1.00 91.00 159 GLN A N 1
ATOM 1300 C CA . GLN A 1 159 ? 0.422 1.873 21.262 1.00 91.00 159 GLN A CA 1
ATOM 1301 C C . GLN A 1 159 ? 0.023 2.838 22.378 1.00 91.00 159 GLN A C 1
ATOM 1303 O O . GLN A 1 159 ? -1.096 3.329 22.348 1.00 91.00 159 GLN A O 1
ATOM 1308 N N . ASP A 1 160 ? 0.928 3.163 23.300 1.00 93.00 160 ASP A N 1
ATOM 1309 C CA . ASP A 1 160 ? 0.613 4.034 24.437 1.00 93.00 160 ASP A CA 1
ATOM 1310 C C . ASP A 1 160 ? 0.192 5.433 23.969 1.00 93.00 160 ASP A C 1
ATOM 1312 O O . ASP A 1 160 ? -0.901 5.898 24.293 1.00 93.00 160 ASP A O 1
ATOM 1316 N N . LYS A 1 161 ? 0.999 6.060 23.104 1.00 94.75 161 LYS A N 1
ATOM 1317 C CA . LYS A 1 161 ? 0.706 7.391 22.556 1.00 94.75 161 LYS A CA 1
ATOM 1318 C C . LYS A 1 161 ? -0.581 7.409 21.731 1.00 94.75 161 LYS A C 1
ATOM 1320 O O . LYS A 1 161 ? -1.361 8.356 21.815 1.00 94.75 161 LYS A O 1
ATOM 1325 N N . ASP A 1 162 ? -0.795 6.385 20.910 1.00 95.00 162 ASP A N 1
ATOM 1326 C CA . ASP A 1 162 ? -1.967 6.308 20.041 1.00 95.00 162 ASP A CA 1
ATOM 1327 C C . ASP A 1 162 ? -3.247 6.023 20.852 1.00 95.00 162 ASP A C 1
ATOM 1329 O O . ASP A 1 162 ? -4.309 6.557 20.529 1.00 95.00 162 ASP A O 1
ATOM 1333 N N . ILE A 1 163 ? -3.157 5.236 21.933 1.00 94.88 163 ILE A N 1
ATOM 1334 C CA . ILE A 1 163 ? -4.258 5.002 22.880 1.00 94.88 163 ILE A CA 1
ATOM 1335 C C . ILE A 1 163 ? -4.610 6.291 23.621 1.00 94.88 163 ILE A C 1
ATOM 1337 O O . ILE A 1 163 ? -5.787 6.639 23.683 1.00 94.88 163 ILE A O 1
ATOM 1341 N N . GLU A 1 164 ? -3.625 7.013 24.159 1.00 93.81 164 GLU A N 1
ATOM 1342 C CA . GLU A 1 164 ? -3.853 8.301 24.827 1.00 93.81 164 GLU A CA 1
ATOM 1343 C C . GLU A 1 164 ? -4.541 9.299 23.891 1.00 93.81 164 GLU A C 1
ATOM 1345 O O . GLU A 1 164 ? -5.532 9.939 24.260 1.00 93.81 164 GLU A O 1
ATOM 1350 N N . TRP A 1 165 ? -4.061 9.384 22.648 1.00 93.56 165 TRP A N 1
ATOM 1351 C CA . TRP A 1 165 ? -4.666 10.225 21.623 1.00 93.56 165 TRP A CA 1
ATOM 1352 C C . TRP A 1 165 ? -6.113 9.808 21.335 1.00 93.56 165 TRP A C 1
ATOM 1354 O O . TRP A 1 165 ? -7.000 10.663 21.311 1.00 93.56 165 TRP A O 1
ATOM 1364 N N . ALA A 1 166 ? -6.379 8.507 21.178 1.00 93.31 166 ALA A N 1
ATOM 1365 C CA . ALA A 1 166 ? -7.724 7.992 20.940 1.00 93.31 166 ALA A CA 1
ATOM 1366 C C . ALA A 1 166 ? -8.673 8.300 22.106 1.00 93.31 166 ALA A C 1
ATOM 1368 O O . ALA A 1 166 ? -9.777 8.782 21.875 1.00 93.31 166 ALA A O 1
ATOM 1369 N N . LEU A 1 167 ? -8.246 8.089 23.355 1.00 92.38 167 LEU A N 1
ATOM 1370 C CA . LEU A 1 167 ? -9.060 8.368 24.543 1.00 92.38 167 LEU A CA 1
ATOM 1371 C C . LEU A 1 167 ? -9.454 9.845 24.644 1.00 92.38 167 LEU A C 1
ATOM 1373 O O . LEU A 1 167 ? -10.595 10.142 24.997 1.00 92.38 167 LEU A O 1
ATOM 1377 N N . LYS A 1 168 ? -8.553 10.765 24.276 1.00 90.81 168 LYS A N 1
ATOM 1378 C CA . LYS A 1 168 ? -8.874 12.195 24.194 1.00 90.81 168 LYS A CA 1
ATOM 1379 C C . LYS A 1 168 ? -9.979 12.467 23.166 1.00 90.81 168 LYS A C 1
ATOM 1381 O O . LYS A 1 168 ? -10.966 13.116 23.496 1.00 90.81 168 LYS A O 1
ATOM 1386 N N . HIS A 1 169 ? -9.855 11.919 21.957 1.00 89.56 169 HIS A N 1
ATOM 1387 C CA . HIS A 1 169 ? -10.836 12.134 20.884 1.00 89.56 169 HIS A CA 1
ATOM 1388 C C . HIS A 1 169 ? -12.181 11.472 21.182 1.00 89.56 169 HIS A C 1
ATOM 1390 O O . HIS A 1 169 ? -13.225 12.006 20.817 1.00 89.56 169 HIS A O 1
ATOM 1396 N N . ILE A 1 170 ? -12.171 10.337 21.881 1.00 89.31 170 ILE A N 1
ATOM 1397 C CA . ILE A 1 170 ? -13.381 9.692 22.390 1.00 89.31 170 ILE A CA 1
ATOM 1398 C C . ILE A 1 170 ? -14.086 10.588 23.420 1.00 89.31 170 ILE A C 1
ATOM 1400 O O . ILE A 1 170 ? -15.306 10.632 23.435 1.00 89.31 170 ILE A O 1
ATOM 1404 N N . GLY A 1 171 ? -13.359 11.319 24.270 1.00 81.94 171 GLY A N 1
ATOM 1405 C CA . GLY A 1 171 ? -13.972 12.254 25.223 1.00 81.94 171 GLY A CA 1
ATOM 1406 C C . GLY A 1 171 ? -14.653 13.462 24.565 1.00 81.94 171 GLY A C 1
ATOM 1407 O O . GLY A 1 171 ? -15.560 14.048 25.148 1.00 81.94 171 GLY A O 1
ATOM 1408 N N . GLU A 1 172 ? -14.231 13.822 23.353 1.00 84.31 172 GLU A N 1
ATOM 1409 C CA . GLU A 1 172 ? -14.714 14.991 22.605 1.00 84.31 172 GLU A CA 1
ATOM 1410 C C . GLU A 1 172 ? -15.824 14.642 21.593 1.00 84.31 172 GLU A C 1
ATOM 1412 O O . GLU A 1 172 ? -16.441 15.539 21.020 1.00 84.31 172 GLU A O 1
ATOM 1417 N N . ASN A 1 173 ? -16.088 13.350 21.357 1.00 81.56 173 ASN A N 1
ATOM 1418 C CA . ASN A 1 173 ? -16.998 12.859 20.318 1.00 81.56 173 ASN A CA 1
ATOM 1419 C C . ASN A 1 173 ? -17.869 11.698 20.828 1.00 81.56 173 ASN A C 1
ATOM 1421 O O . ASN A 1 173 ? -17.529 11.009 21.780 1.00 81.56 173 ASN A O 1
ATOM 1425 N N . SER A 1 174 ? -18.986 11.418 20.159 1.00 83.75 174 SER A N 1
ATOM 1426 C CA . SER A 1 174 ? -19.939 10.368 20.553 1.00 83.75 174 SER A CA 1
ATOM 1427 C C . SER A 1 174 ? -19.767 9.068 19.753 1.00 83.75 174 SER A C 1
ATOM 1429 O O . SER A 1 174 ? -20.731 8.554 19.188 1.00 83.75 174 SER A O 1
ATOM 1431 N N . PHE A 1 175 ? -18.541 8.547 19.650 1.00 90.38 175 PHE A N 1
ATOM 1432 C CA . PHE A 1 175 ? -18.291 7.294 18.926 1.00 90.38 175 PHE A CA 1
ATOM 1433 C C . PHE A 1 175 ? -18.725 6.076 19.749 1.00 90.38 175 PHE A C 1
ATOM 1435 O O . PHE A 1 175 ? -18.404 5.979 20.926 1.00 90.38 175 PHE A O 1
ATOM 1442 N N . GLU A 1 176 ? -19.359 5.088 19.118 1.00 92.88 176 GLU A N 1
ATOM 1443 C CA . GLU A 1 176 ? -19.648 3.790 19.749 1.00 92.88 176 GLU A CA 1
ATOM 1444 C C . GLU A 1 176 ? -18.426 2.863 19.711 1.00 92.88 176 GLU A C 1
ATOM 1446 O O . GLU A 1 176 ? -18.206 2.024 20.591 1.00 92.88 176 GLU A O 1
ATOM 1451 N N . LYS A 1 177 ? -17.631 2.972 18.640 1.00 95.06 177 LYS A N 1
ATOM 1452 C CA . LYS A 1 177 ? -16.484 2.100 18.376 1.00 95.06 177 LYS A CA 1
ATOM 1453 C C . LYS A 1 177 ? -15.309 2.926 17.889 1.00 95.06 177 LYS A C 1
ATOM 1455 O O . LYS A 1 177 ? -15.447 3.759 16.998 1.00 95.06 177 LYS A O 1
ATOM 1460 N N . PHE A 1 178 ? -14.140 2.624 18.430 1.00 95.75 178 PHE A N 1
ATOM 1461 C CA . PHE A 1 178 ? -12.885 3.238 18.049 1.00 95.75 178 PHE A CA 1
ATOM 1462 C C . PHE A 1 178 ? -11.842 2.152 17.790 1.00 95.75 178 PHE A C 1
ATOM 1464 O O . PHE A 1 178 ? -11.538 1.324 18.655 1.00 95.75 178 PHE A O 1
ATOM 1471 N N . TYR A 1 179 ? -11.286 2.135 16.585 1.00 97.00 179 TYR A N 1
ATOM 1472 C CA . TYR A 1 179 ? -10.281 1.162 16.181 1.00 97.00 179 TYR A CA 1
ATOM 1473 C C . TYR A 1 179 ? -8.965 1.849 15.865 1.00 97.00 179 TYR A C 1
ATOM 1475 O O . TYR A 1 179 ? -8.919 2.756 15.047 1.00 97.00 179 TYR A O 1
ATOM 1483 N N . ILE A 1 180 ? -7.882 1.377 16.474 1.00 96.94 180 ILE A N 1
ATOM 1484 C CA . ILE A 1 180 ? -6.524 1.744 16.080 1.00 96.94 180 ILE A CA 1
ATOM 1485 C C . ILE A 1 180 ? -5.966 0.586 15.266 1.00 96.94 180 ILE A C 1
ATOM 1487 O O . ILE A 1 180 ? -5.847 -0.538 15.756 1.00 96.94 180 ILE A O 1
ATOM 1491 N N . VAL A 1 181 ? -5.680 0.842 14.000 1.00 96.69 181 VAL A N 1
ATOM 1492 C CA . VAL A 1 181 ? -5.317 -0.165 13.011 1.00 96.69 181 VAL A CA 1
ATOM 1493 C C . VAL A 1 181 ? -3.825 -0.080 12.723 1.00 96.69 181 VAL A C 1
ATOM 1495 O O . VAL A 1 181 ? -3.343 0.962 12.282 1.00 96.69 181 VAL A O 1
ATOM 1498 N N . TYR A 1 182 ? -3.122 -1.198 12.913 1.00 96.50 182 TYR A N 1
ATOM 1499 C CA . TYR A 1 182 ? -1.703 -1.350 12.575 1.00 96.50 182 TYR A CA 1
ATOM 1500 C C . TYR A 1 182 ? -1.487 -2.475 11.563 1.00 96.50 182 TYR A C 1
ATOM 1502 O O . TYR A 1 182 ? -2.295 -3.409 11.522 1.00 96.50 182 TYR A O 1
ATOM 1510 N N . PRO A 1 183 ? -0.387 -2.471 10.787 1.00 95.12 183 PRO A N 1
ATOM 1511 C CA . PRO A 1 183 ? 0.007 -3.636 10.015 1.00 95.12 183 PRO A CA 1
ATOM 1512 C C . PRO A 1 183 ? 0.177 -4.832 10.949 1.00 95.12 183 PRO A C 1
ATOM 1514 O O . PRO A 1 183 ? 0.789 -4.729 12.019 1.00 95.12 183 PRO A O 1
ATOM 1517 N N . ARG A 1 184 ? -0.375 -5.976 10.544 1.00 93.69 184 ARG A N 1
ATOM 1518 C CA . ARG A 1 184 ? -0.139 -7.244 11.231 1.00 93.69 184 ARG A CA 1
ATOM 1519 C C . ARG A 1 184 ? 1.360 -7.533 11.220 1.00 93.69 184 ARG A C 1
ATOM 1521 O O . ARG A 1 184 ? 2.013 -7.415 10.188 1.00 93.69 184 ARG A O 1
ATOM 1528 N N . SER A 1 185 ? 1.890 -7.931 12.365 1.00 89.31 185 SER A N 1
ATOM 1529 C CA . SER A 1 185 ? 3.297 -8.291 12.531 1.00 89.31 185 SER A CA 1
ATOM 1530 C C . SER A 1 185 ? 3.411 -9.564 13.353 1.00 89.31 185 SER A C 1
ATOM 1532 O O . SER A 1 185 ? 2.421 -10.031 13.918 1.00 89.31 185 SER A O 1
ATOM 1534 N N . GLU A 1 186 ? 4.615 -10.123 13.439 1.00 85.75 186 GLU A N 1
ATOM 1535 C CA . GLU A 1 186 ? 4.889 -11.299 14.272 1.00 85.75 186 GLU A CA 1
ATOM 1536 C C . GLU A 1 186 ? 4.478 -11.072 15.739 1.00 85.75 186 GLU A C 1
ATOM 1538 O O . GLU A 1 186 ? 3.853 -11.929 16.356 1.00 85.75 186 GLU A O 1
ATOM 1543 N N . ASN A 1 187 ? 4.711 -9.860 16.254 1.00 86.75 187 ASN A N 1
ATOM 1544 C CA . ASN A 1 187 ? 4.391 -9.476 17.632 1.00 86.75 187 ASN A CA 1
ATOM 1545 C C . ASN A 1 187 ? 2.958 -8.940 17.811 1.00 86.75 187 ASN A C 1
ATOM 1547 O O . ASN A 1 187 ? 2.549 -8.611 18.927 1.00 86.75 187 ASN A O 1
ATOM 1551 N N . PHE A 1 188 ? 2.186 -8.809 16.728 1.00 90.12 188 PHE A N 1
ATOM 1552 C CA . PHE A 1 188 ? 0.829 -8.271 16.771 1.00 90.12 188 PHE A CA 1
ATOM 1553 C C . PHE A 1 188 ? -0.078 -8.979 15.761 1.00 90.12 188 PHE A C 1
ATOM 1555 O O . PHE A 1 188 ? -0.286 -8.528 14.634 1.00 90.12 188 PHE A O 1
ATOM 1562 N N . THR A 1 189 ? -0.616 -10.121 16.190 1.00 91.31 189 THR A N 1
ATOM 1563 C CA . THR A 1 189 ? -1.425 -11.040 15.372 1.00 91.31 189 THR A CA 1
ATOM 1564 C C . THR A 1 189 ? -2.897 -11.098 15.778 1.00 91.31 189 THR A C 1
ATOM 1566 O O . THR A 1 189 ? -3.735 -11.532 14.982 1.00 91.31 189 THR A O 1
ATOM 1569 N N . HIS A 1 190 ? -3.232 -10.635 16.985 1.00 92.44 190 HIS A N 1
ATOM 1570 C CA . HIS A 1 190 ? -4.589 -10.617 17.532 1.00 92.44 190 HIS A CA 1
ATOM 1571 C C . HIS A 1 190 ? -4.987 -9.220 17.995 1.00 92.44 190 HIS A C 1
ATOM 1573 O O . HIS A 1 190 ? -4.141 -8.424 18.404 1.00 92.44 190 HIS A O 1
ATOM 1579 N N . TYR A 1 191 ? -6.286 -8.923 17.921 1.00 93.88 191 TYR A N 1
ATOM 1580 C CA . TYR A 1 191 ? -6.795 -7.655 18.428 1.00 93.88 191 TYR A CA 1
ATOM 1581 C C . TYR A 1 191 ? -6.619 -7.582 19.948 1.00 93.88 191 TYR A C 1
ATOM 1583 O O . TYR A 1 191 ? -6.708 -8.593 20.647 1.00 93.88 191 TYR A O 1
ATOM 1591 N N . LYS A 1 192 ? -6.416 -6.370 20.462 1.00 94.12 192 LYS A N 1
ATOM 1592 C CA . LYS A 1 192 ? -6.374 -6.087 21.901 1.00 94.12 192 LYS A CA 1
ATOM 1593 C C . LYS A 1 192 ? -7.458 -5.072 22.220 1.00 94.12 192 LYS A C 1
ATOM 1595 O O . LYS A 1 192 ? -7.473 -3.994 21.635 1.00 94.12 192 LYS A O 1
ATOM 1600 N N . GLN A 1 193 ? -8.384 -5.421 23.105 1.00 94.06 193 GLN A N 1
ATOM 1601 C CA . GLN A 1 193 ? -9.367 -4.462 23.602 1.00 94.06 193 GLN A CA 1
ATOM 1602 C C . GLN A 1 193 ? -8.764 -3.679 24.763 1.00 94.06 193 GLN A C 1
ATOM 1604 O O . GLN A 1 193 ? -8.214 -4.278 25.686 1.00 94.06 193 GLN A O 1
ATOM 1609 N N . ILE A 1 194 ? -8.879 -2.358 24.706 1.00 93.56 194 ILE A N 1
ATOM 1610 C CA . ILE A 1 194 ? -8.390 -1.467 25.751 1.00 93.56 194 ILE A CA 1
ATOM 1611 C C . ILE A 1 194 ? -9.528 -1.220 26.733 1.00 93.56 194 ILE A C 1
ATOM 1613 O O . ILE A 1 194 ? -10.639 -0.873 26.332 1.00 93.56 194 ILE A O 1
ATOM 1617 N N . ARG A 1 195 ? -9.255 -1.439 28.019 1.00 89.12 195 ARG A N 1
ATOM 1618 C CA . ARG A 1 195 ? -10.174 -1.114 29.110 1.00 89.12 195 ARG A CA 1
ATOM 1619 C C . ARG A 1 195 ? -9.719 0.194 29.731 1.00 89.12 195 ARG A C 1
ATOM 1621 O O . ARG A 1 195 ? -8.627 0.265 30.286 1.00 89.12 195 ARG A O 1
ATOM 1628 N N . ALA A 1 196 ? -10.538 1.221 29.580 1.00 85.94 196 ALA A N 1
ATOM 1629 C CA . ALA A 1 196 ? -10.322 2.535 30.157 1.00 85.94 196 ALA A CA 1
ATOM 1630 C C . ALA A 1 196 ? -11.647 3.016 30.746 1.00 85.94 196 ALA A C 1
ATOM 1632 O O . ALA A 1 196 ? -12.698 2.801 30.144 1.00 85.94 196 ALA A O 1
ATOM 1633 N N . PHE A 1 197 ? -11.590 3.701 31.887 1.00 80.50 197 PHE A N 1
ATOM 1634 C CA . PHE A 1 197 ? -12.771 4.192 32.604 1.00 80.50 197 PHE A CA 1
ATOM 1635 C C . PHE A 1 197 ? -13.736 4.978 31.701 1.00 80.50 197 PHE A C 1
ATOM 1637 O O . PHE A 1 197 ? -14.945 4.770 31.732 1.00 80.50 197 PHE A O 1
ATOM 1644 N N . LEU A 1 198 ? -13.187 5.835 30.835 1.00 78.81 198 LEU A N 1
ATOM 1645 C CA . LEU A 1 198 ? -13.964 6.647 29.899 1.00 78.81 198 LEU A CA 1
ATOM 1646 C C . LEU A 1 198 ? -14.700 5.794 28.849 1.00 78.81 198 LEU A C 1
ATOM 1648 O O . LEU A 1 198 ? -15.818 6.120 28.461 1.00 78.81 198 LEU A O 1
ATOM 1652 N N . CYS A 1 199 ? -14.108 4.672 28.433 1.00 76.81 199 CYS A N 1
ATOM 1653 C CA . CYS A 1 199 ? -14.753 3.711 27.542 1.00 76.81 199 CYS A CA 1
ATOM 1654 C C . CYS A 1 199 ? -15.856 2.919 28.258 1.00 76.81 199 CYS A C 1
ATOM 1656 O O . CYS A 1 199 ? -16.912 2.695 27.678 1.00 76.81 199 CYS A O 1
ATOM 1658 N N . GLU A 1 200 ? -15.633 2.514 29.510 1.00 76.44 200 GLU A N 1
ATOM 1659 C CA . GLU A 1 200 ? -16.593 1.717 30.286 1.00 76.44 200 GLU A CA 1
ATOM 1660 C C . GLU A 1 200 ? -17.848 2.518 30.645 1.00 76.44 200 GLU A C 1
ATOM 1662 O O . GLU A 1 200 ? -18.957 2.038 30.425 1.00 76.44 200 GLU A O 1
ATOM 1667 N N . ASN A 1 201 ? -17.695 3.765 31.097 1.00 76.06 201 ASN A N 1
ATOM 1668 C CA . ASN A 1 201 ? -18.837 4.617 31.446 1.00 76.06 201 ASN A CA 1
ATOM 1669 C C . ASN A 1 201 ? -19.729 4.953 30.248 1.00 76.06 201 ASN A C 1
ATOM 1671 O O . ASN A 1 201 ? -20.943 5.076 30.397 1.00 76.06 201 ASN A O 1
ATOM 1675 N N . ASN A 1 202 ? -19.127 5.100 29.068 1.00 77.56 202 ASN A N 1
ATOM 1676 C CA . ASN A 1 202 ? -19.830 5.504 27.854 1.00 77.56 202 ASN A CA 1
ATOM 1677 C C . ASN A 1 202 ? -20.174 4.309 26.943 1.00 77.56 202 ASN A C 1
ATOM 1679 O O . ASN A 1 202 ? -20.663 4.514 25.836 1.00 77.56 202 ASN A O 1
ATOM 1683 N N . ASN A 1 203 ? -19.917 3.068 27.384 1.00 85.00 203 ASN A N 1
ATOM 1684 C CA . ASN A 1 203 ? -20.084 1.836 26.597 1.00 85.00 203 ASN A CA 1
ATOM 1685 C C . ASN A 1 203 ? -19.361 1.849 25.230 1.00 85.00 203 ASN A C 1
ATOM 1687 O O . ASN A 1 203 ? -19.827 1.252 24.259 1.00 85.00 203 ASN A O 1
ATOM 1691 N N . ILE A 1 204 ? -18.201 2.505 25.153 1.00 89.50 204 ILE A N 1
ATOM 1692 C CA . ILE A 1 204 ? -17.421 2.674 23.920 1.00 89.50 204 ILE A CA 1
ATOM 1693 C C . ILE A 1 204 ? -16.413 1.538 23.779 1.00 89.50 204 ILE A C 1
ATOM 1695 O O . ILE A 1 204 ? -15.672 1.205 24.704 1.00 89.50 204 ILE A O 1
ATOM 1699 N N . VAL A 1 205 ? -16.327 0.953 22.587 1.00 93.62 205 VAL A N 1
ATOM 1700 C CA . VAL A 1 205 ? -15.380 -0.130 22.303 1.00 93.62 205 VAL A CA 1
ATOM 1701 C C . VAL A 1 205 ? -14.097 0.427 21.692 1.00 93.62 205 VAL A C 1
ATOM 1703 O O . VAL A 1 205 ? -14.082 0.746 20.507 1.00 93.62 205 VAL A O 1
ATOM 1706 N N . LEU A 1 206 ? -12.996 0.450 22.451 1.00 96.00 206 LEU A N 1
ATOM 1707 C CA . LEU A 1 206 ? -11.656 0.765 21.936 1.00 96.00 206 LEU A CA 1
ATOM 1708 C C . LEU A 1 206 ? -10.846 -0.516 21.681 1.00 96.00 206 LEU A C 1
ATOM 1710 O O . LEU A 1 206 ? -10.626 -1.316 22.597 1.00 96.00 206 LEU A O 1
ATOM 1714 N N . LYS A 1 207 ? -10.381 -0.733 20.442 1.00 96.88 207 LYS A N 1
ATOM 1715 C CA . LYS A 1 207 ? -9.516 -1.881 20.101 1.00 96.88 207 LYS A CA 1
ATOM 1716 C C . LYS A 1 207 ? -8.304 -1.480 19.274 1.00 96.88 207 LYS A C 1
ATOM 1718 O O . LYS A 1 207 ? -8.427 -0.744 18.302 1.00 96.88 207 LYS A O 1
ATOM 1723 N N . LEU A 1 208 ? -7.167 -2.089 19.591 1.00 96.56 208 LEU A N 1
ATOM 1724 C CA . LEU A 1 208 ? -6.048 -2.223 18.667 1.00 96.56 208 LEU A CA 1
ATOM 1725 C C . LEU A 1 208 ? -6.329 -3.406 17.738 1.00 96.56 208 LEU A C 1
ATOM 1727 O O . LEU A 1 208 ? -6.643 -4.501 18.214 1.00 96.56 208 LEU A O 1
ATOM 1731 N N . VAL A 1 209 ? -6.191 -3.215 16.4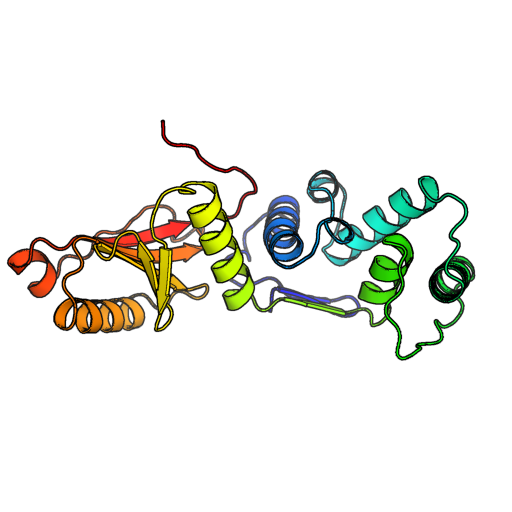30 1.00 96.25 209 VAL A N 1
ATOM 1732 C CA . VAL A 1 209 ? -6.536 -4.212 15.412 1.00 96.25 209 VAL A CA 1
ATOM 1733 C C . VAL A 1 209 ? -5.344 -4.456 14.480 1.00 96.25 209 VAL A C 1
ATOM 1735 O O . VAL A 1 209 ? -4.920 -3.533 13.783 1.00 96.25 209 VAL A O 1
ATOM 1738 N N . PRO A 1 210 ? -4.805 -5.689 14.416 1.00 94.81 210 PRO A N 1
ATOM 1739 C CA . PRO A 1 210 ? -3.804 -6.040 13.419 1.00 94.81 210 PRO A CA 1
ATOM 1740 C C . PRO A 1 210 ? -4.470 -6.238 12.057 1.00 94.81 210 PRO A C 1
ATOM 1742 O O . PRO A 1 210 ? -5.430 -7.001 11.922 1.00 94.81 210 PRO A O 1
ATOM 1745 N N . TYR A 1 211 ? -3.939 -5.584 11.032 1.00 94.31 211 TYR A N 1
ATOM 1746 C CA . TYR A 1 211 ? -4.497 -5.587 9.686 1.00 94.31 211 TYR A CA 1
ATOM 1747 C C . TYR A 1 211 ? -3.567 -6.283 8.706 1.00 94.31 211 TYR A C 1
ATOM 1749 O O . TYR A 1 211 ? -2.400 -5.927 8.553 1.00 94.31 211 TYR A O 1
ATOM 1757 N N . THR A 1 212 ? -4.088 -7.305 8.032 1.00 92.44 212 THR A N 1
ATOM 1758 C CA . THR A 1 212 ? -3.306 -8.080 7.063 1.00 92.44 212 THR A CA 1
ATOM 1759 C C . THR A 1 212 ? -3.308 -7.373 5.711 1.00 92.44 212 THR A C 1
ATOM 1761 O O . THR A 1 212 ? -4.370 -7.071 5.163 1.00 92.44 212 THR A O 1
ATOM 1764 N N . ILE A 1 213 ? -2.118 -7.133 5.160 1.00 90.44 213 ILE A N 1
ATOM 1765 C CA . ILE A 1 213 ? -1.951 -6.488 3.856 1.00 90.44 213 ILE A CA 1
ATOM 1766 C C . ILE A 1 213 ? -2.010 -7.561 2.769 1.00 90.44 213 ILE A C 1
ATOM 1768 O O . ILE A 1 213 ? -1.045 -8.273 2.511 1.00 90.44 213 ILE A O 1
ATOM 1772 N N . ASN A 1 214 ? -3.182 -7.706 2.161 1.00 87.75 214 ASN A N 1
ATOM 1773 C CA . ASN A 1 214 ? -3.424 -8.609 1.044 1.00 87.75 214 ASN A CA 1
ATOM 1774 C C . ASN A 1 214 ? -4.440 -8.016 0.057 1.00 87.75 214 ASN A C 1
ATOM 1776 O O . ASN A 1 214 ? -5.196 -7.114 0.400 1.00 87.75 214 ASN A O 1
ATOM 1780 N N . ASN A 1 215 ? -4.526 -8.559 -1.150 1.00 76.38 215 ASN A N 1
ATOM 1781 C CA . ASN A 1 215 ? -5.464 -8.081 -2.172 1.00 76.38 215 ASN A CA 1
ATOM 1782 C C . ASN A 1 215 ? -6.907 -8.596 -1.983 1.00 76.38 215 ASN A C 1
ATOM 1784 O O . ASN A 1 215 ? -7.796 -8.246 -2.756 1.00 76.38 215 ASN A O 1
ATOM 1788 N N . GLN A 1 216 ? -7.160 -9.430 -0.970 1.00 76.06 216 GLN A N 1
ATOM 1789 C CA . GLN A 1 216 ? -8.472 -10.023 -0.733 1.00 76.06 216 GLN A CA 1
ATOM 1790 C C . GLN A 1 216 ? -9.398 -9.027 -0.030 1.00 76.06 216 GLN A C 1
ATOM 1792 O O . GLN A 1 216 ? -9.097 -8.521 1.056 1.00 76.06 216 GLN A O 1
ATOM 1797 N N . ILE A 1 217 ? -10.563 -8.780 -0.625 1.00 62.34 217 ILE A N 1
ATOM 1798 C CA . ILE A 1 217 ? -11.670 -8.103 0.050 1.00 62.34 217 ILE A CA 1
ATOM 1799 C C . ILE A 1 217 ? -12.446 -9.184 0.797 1.00 62.34 217 ILE A C 1
ATOM 1801 O O . ILE A 1 217 ? -13.193 -9.953 0.193 1.00 62.34 217 ILE A O 1
ATOM 1805 N N . LEU A 1 218 ? -12.243 -9.278 2.110 1.00 54.56 218 LEU A N 1
ATOM 1806 C CA . LEU A 1 218 ? -13.037 -10.169 2.949 1.00 54.56 218 LEU A CA 1
ATOM 1807 C C . LEU A 1 218 ? -14.456 -9.598 3.047 1.00 54.56 218 LEU A C 1
ATOM 1809 O O . LEU A 1 218 ? -14.729 -8.749 3.893 1.00 54.56 218 LEU A O 1
ATOM 1813 N N . ARG A 1 219 ? -15.364 -10.058 2.182 1.00 45.22 219 ARG A N 1
ATOM 1814 C CA . ARG A 1 219 ? -16.800 -9.845 2.382 1.00 45.22 219 ARG A CA 1
ATOM 1815 C C . ARG A 1 219 ? -17.224 -10.729 3.548 1.00 45.22 219 ARG A C 1
ATOM 1817 O O . ARG A 1 219 ? -17.292 -11.946 3.405 1.00 45.22 219 ARG A O 1
ATOM 1824 N N . ARG A 1 220 ? -17.461 -10.132 4.714 1.00 40.50 220 ARG A N 1
ATOM 1825 C CA . ARG A 1 220 ? -18.253 -10.802 5.747 1.00 40.50 220 ARG A CA 1
ATOM 1826 C C . ARG A 1 220 ? -19.707 -10.681 5.302 1.00 40.50 220 ARG A C 1
ATOM 1828 O O . ARG A 1 220 ? -20.249 -9.580 5.330 1.00 40.50 220 ARG A O 1
ATOM 1835 N N . CYS A 1 221 ? -20.237 -11.773 4.754 1.00 32.19 221 CYS A N 1
ATOM 1836 C CA . CYS A 1 221 ? -21.674 -11.967 4.583 1.00 32.19 221 CYS A CA 1
ATOM 1837 C C . CYS A 1 221 ? -22.355 -12.033 5.950 1.00 32.19 221 CYS A C 1
ATOM 1839 O O . CYS A 1 221 ? -21.704 -12.537 6.896 1.00 32.19 221 CYS A O 1
#

Organism: NCBI:txid1031542

Sequence (221 aa):
MFGFSQNHQFIPDVFKNYSLYEINYIFLNFYNTLNEDDMKIPYSYANKAQNLKELFILRIKDLLQESDDIKCFYSKNIIQAYISGASIKLENKIPKSPLAKMILSISNDSILINPQIAFENFVFDKICKSNPKLKITIKDDLCIIEDTIAILIKFNQNQDKDIEWALKHIGENSFEKFYIVYPRSENFTHYKQIRAFLCENNNIVLKLVPYTINNQILRRC

Radius of gyration: 21.05 Å; chains: 1; bounding box: 44×33×65 Å

pLDDT: mean 90.92, std 8.67, range [32.19, 97.94]